Protein AF-A0A6L3XBD5-F1 (afdb_monomer)

Sequence (203 aa):
IESGQPTVCSETCVGRIRYLGVLLYDADRIEEAASTEHETDLYERQCDVFLNPNDPAVIEEALKQGIPQNVIDAAQRSPVYKMAMDWKLALPLHPEYRTLPMVWYVPPLSPIQSYADAGGLPQSDGVLPAVESLRIPVQYLANMLSAGDTGPVLRALKRMMAMRHYKRSQTVEGVTDTRAIEEVGLTEEQVEEMYRYLAVSDY

Radius of gyration: 18.59 Å; Cα contacts (8 Å, |Δi|>4): 271; chains: 1; bounding box: 38×36×50 Å

Foldseek 3Di:
DVVPDDDPCCVPVPVLQDFDADWDFAPVQLCVLLPDPDLLCNFVSLVVRTDDLPDPVSVVVCVVVPNDPVNSVRNNVGPLCLCVPVQLQWFDFPSSVSPSDPDTDGDDFADFQCVVPPVDQADDPAPFHDSCRTPPHLQVVCVTGRVRDSVSNSLNSLQVRLLVSQVCCCPPVVDRDCRSVVVSPHDPVSSVVCCCCPPVNDD

Secondary structure (DSSP, 8-state):
-TTSPPPHHHHT-TT--------EE-GGGHHHHHT-S-GGGHHHHHHHHEE-TT-HHHHHHHHHTT--HHHHHHHHT-HHHIIIIIS---EESSGGGSS--S-EEPPPP--BTTTTTS-S----SSSS--GGGBSS-HHHHHHHHSTT-HHHHHHHHHHHHHHHHHHHIIIIISS---HHHHHTT--HHHHHHHHIIIII---

Mean predicted aligned error: 4.64 Å

Nearest PDB structures (foldseek):
  1r27-assembly1_B  TM=9.660E-01  e=3.092E-26  Escherichia coli
  1y4z-assembly1_B  TM=9.651E-01  e=5.107E-26  Escherichia coli
  3egw-assembly1_B  TM=9.652E-01  e=6.037E-26  Escherichia coli K-12
  3ir5-assembly1_B  TM=9.655E-01  e=2.573E-25  Escherichia coli K-12

Organism: NCBI:txid158836

InterPro domains:
  IPR029263 Respiratory nitrate reductase beta, C-terminal [PF14711] (109-188)
  IPR038262 Nitrate reductase beta, C-terminal domain superfamily [G3DSA:1.10.3650.10] (113-186)

Structure (mmCIF, N/CA/C/O backbone):
data_AF-A0A6L3XBD5-F1
#
_entry.id   AF-A0A6L3XBD5-F1
#
loop_
_atom_site.group_PDB
_atom_site.id
_atom_site.type_symbol
_atom_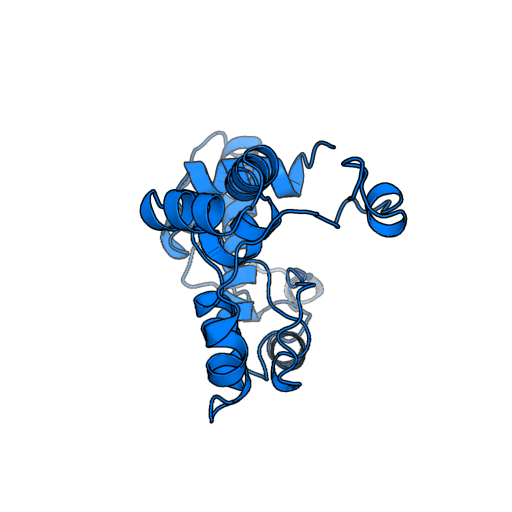site.label_atom_id
_atom_site.label_alt_id
_atom_site.label_comp_id
_atom_site.label_asym_id
_atom_site.label_entity_id
_atom_site.label_seq_id
_atom_site.pdbx_PDB_ins_code
_atom_site.Cartn_x
_atom_site.Cartn_y
_atom_site.Cartn_z
_atom_site.occupancy
_atom_site.B_iso_or_equiv
_atom_site.auth_seq_id
_atom_site.auth_comp_id
_atom_site.auth_asym_id
_atom_site.auth_atom_id
_atom_site.pdbx_PDB_model_num
ATOM 1 N N . ILE A 1 1 ? 7.633 3.226 18.583 1.00 61.44 1 ILE A N 1
ATOM 2 C CA . ILE A 1 1 ? 6.440 4.059 18.288 1.00 61.44 1 ILE A CA 1
ATOM 3 C C . ILE A 1 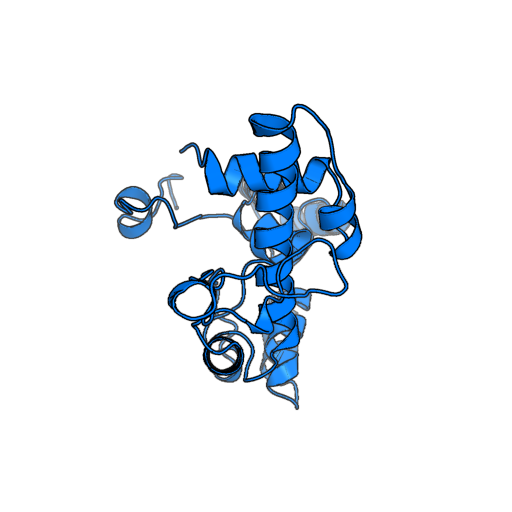1 ? 6.129 5.043 19.408 1.00 61.44 1 ILE A C 1
ATOM 5 O O . ILE A 1 1 ? 6.029 6.215 19.094 1.00 61.44 1 ILE A O 1
ATOM 9 N N . GLU A 1 2 ? 5.998 4.622 20.674 1.00 84.75 2 GLU A N 1
ATOM 10 C CA . GLU A 1 2 ? 5.581 5.504 21.793 1.00 84.75 2 GLU A CA 1
ATOM 11 C C . GLU A 1 2 ? 6.394 6.809 21.910 1.00 84.75 2 GLU A C 1
ATOM 13 O O . GLU A 1 2 ? 5.833 7.865 22.178 1.00 84.75 2 GLU A O 1
ATOM 18 N N . SER A 1 3 ? 7.704 6.756 21.638 1.00 91.38 3 SER A N 1
ATOM 19 C CA . SER A 1 3 ? 8.610 7.916 21.557 1.00 91.38 3 SER A CA 1
ATOM 20 C C . SER A 1 3 ? 8.974 8.330 20.119 1.00 91.38 3 SER A C 1
ATOM 22 O O . SER A 1 3 ? 9.965 9.020 19.888 1.00 91.38 3 SER A O 1
ATOM 24 N N . GLY A 1 4 ? 8.225 7.856 19.124 1.00 92.88 4 GLY A N 1
ATOM 25 C CA . GLY A 1 4 ? 8.448 8.115 17.698 1.00 92.88 4 GLY A CA 1
ATOM 26 C C . GLY A 1 4 ? 9.545 7.279 17.027 1.00 92.88 4 GLY A C 1
ATOM 27 O O . GLY A 1 4 ? 9.745 7.421 15.828 1.00 92.88 4 GLY A O 1
ATOM 28 N N . GLN A 1 5 ? 10.242 6.394 17.749 1.00 96.38 5 GLN A N 1
ATOM 29 C CA . GLN A 1 5 ? 11.309 5.566 17.164 1.00 96.38 5 GLN A CA 1
ATOM 30 C C . GLN A 1 5 ? 10.763 4.370 16.353 1.00 96.38 5 GLN A C 1
ATOM 32 O O . GLN A 1 5 ? 9.723 3.803 16.745 1.00 96.38 5 GLN A O 1
ATOM 37 N N . PRO A 1 6 ? 11.454 3.942 15.274 1.00 96.75 6 PRO A N 1
ATOM 38 C CA . PRO A 1 6 ? 11.126 2.721 14.547 1.00 96.75 6 PRO A CA 1
ATOM 39 C C . PRO A 1 6 ? 11.240 1.467 15.420 1.00 96.75 6 PRO A C 1
ATOM 41 O O . PRO A 1 6 ? 11.826 1.459 16.499 1.00 96.75 6 PRO A O 1
ATOM 44 N N . THR A 1 7 ? 10.679 0.360 14.943 1.00 97.50 7 THR A N 1
ATOM 45 C CA . THR A 1 7 ? 10.935 -0.957 15.542 1.00 97.50 7 THR A CA 1
ATOM 46 C C . THR A 1 7 ? 12.358 -1.415 15.223 1.00 97.50 7 THR A C 1
ATOM 48 O O . THR A 1 7 ? 12.806 -1.201 14.095 1.00 97.50 7 THR A O 1
ATOM 51 N N . VAL A 1 8 ? 12.994 -2.178 16.119 1.00 97.50 8 VAL A N 1
ATOM 52 C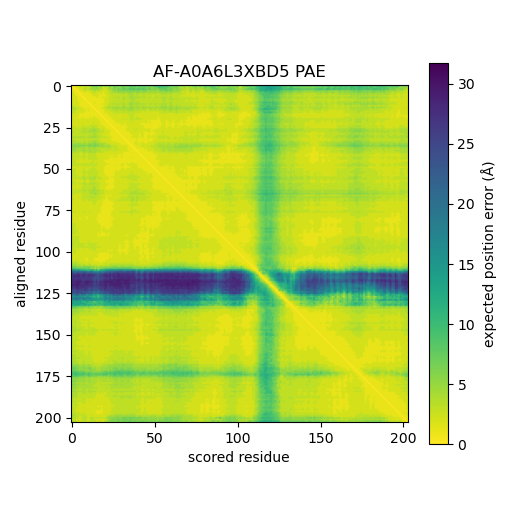 CA . VAL A 1 8 ? 14.359 -2.714 15.928 1.00 97.50 8 VAL A CA 1
ATOM 53 C C . VAL A 1 8 ? 14.534 -3.398 14.570 1.00 97.50 8 VAL A C 1
ATOM 55 O O . VAL A 1 8 ? 15.485 -3.119 13.849 1.00 97.50 8 VAL A O 1
ATOM 58 N N . CYS A 1 9 ? 13.597 -4.263 14.173 1.00 96.81 9 CYS A N 1
ATOM 59 C CA . CYS A 1 9 ? 13.683 -4.993 12.906 1.00 96.81 9 CYS A CA 1
ATOM 60 C C . CYS A 1 9 ? 13.499 -4.111 11.659 1.00 96.81 9 CYS A C 1
ATOM 62 O O . CYS A 1 9 ? 13.907 -4.525 10.578 1.00 96.81 9 CYS A O 1
ATOM 64 N N . SER A 1 10 ? 12.897 -2.926 11.799 1.00 96.75 10 SER A N 1
ATOM 65 C CA . SER A 1 10 ? 12.760 -1.939 10.719 1.00 96.75 10 SER A CA 1
ATOM 66 C C . SER A 1 10 ? 14.009 -1.074 10.613 1.00 96.75 10 SER A C 1
ATOM 68 O O . SER A 1 10 ? 14.564 -0.960 9.528 1.00 96.75 10 SER A O 1
ATOM 70 N N . GLU A 1 11 ? 14.508 -0.567 11.741 1.00 96.44 11 GLU A N 1
ATOM 71 C CA . GLU A 1 11 ? 15.738 0.233 11.798 1.00 96.44 11 GLU A CA 1
ATOM 72 C C . GLU A 1 11 ? 16.968 -0.556 11.323 1.00 96.44 11 GLU A C 1
ATOM 74 O O . GLU A 1 11 ? 17.793 -0.055 10.567 1.00 96.44 11 GLU A O 1
ATOM 79 N N . THR A 1 12 ? 17.060 -1.831 11.708 1.00 97.12 12 THR A N 1
ATOM 80 C CA . THR A 1 12 ? 18.181 -2.716 11.344 1.00 97.12 12 THR A CA 1
ATOM 81 C C . THR A 1 12 ? 17.980 -3.452 10.016 1.00 97.12 12 THR A C 1
ATOM 83 O O . THR A 1 12 ? 18.770 -4.330 9.656 1.00 97.12 12 THR A O 1
ATOM 86 N N . CYS A 1 13 ? 16.931 -3.125 9.257 1.00 97.38 13 CYS A N 1
ATOM 87 C CA . CYS A 1 13 ? 16.659 -3.765 7.977 1.00 97.38 13 CYS A CA 1
ATOM 88 C C . CYS A 1 13 ? 17.676 -3.322 6.915 1.00 97.38 13 CYS A C 1
ATOM 90 O O . CYS A 1 13 ? 17.460 -2.341 6.208 1.00 97.38 13 CYS A O 1
ATOM 92 N N . VAL A 1 14 ? 18.747 -4.102 6.736 1.00 97.19 14 VAL A N 1
ATOM 93 C CA . VAL A 1 14 ? 19.834 -3.824 5.773 1.00 97.19 14 VAL A CA 1
ATOM 94 C C . VAL A 1 14 ? 19.319 -3.572 4.351 1.00 97.19 14 VAL A C 1
ATOM 96 O O . VAL A 1 14 ? 19.836 -2.712 3.648 1.00 97.19 14 VAL A O 1
ATOM 99 N N . GLY A 1 15 ? 18.271 -4.287 3.933 1.00 96.38 15 GLY A N 1
ATOM 100 C CA . GLY A 1 15 ? 17.671 -4.119 2.607 1.00 96.38 15 GLY A CA 1
ATOM 101 C C . GLY A 1 15 ? 16.829 -2.852 2.434 1.00 96.38 15 GLY A C 1
ATOM 102 O O . GLY A 1 15 ? 16.382 -2.602 1.324 1.00 96.38 15 GLY A O 1
ATOM 103 N N . ARG A 1 16 ? 16.581 -2.081 3.506 1.00 96.94 16 ARG A N 1
ATOM 104 C CA . ARG A 1 16 ? 15.728 -0.874 3.512 1.00 96.94 16 ARG A CA 1
ATOM 105 C C . ARG A 1 16 ? 14.336 -1.101 2.899 1.00 96.94 16 ARG A C 1
ATOM 107 O O . ARG A 1 16 ? 13.787 -0.234 2.242 1.00 96.94 16 ARG A O 1
ATOM 114 N N . ILE A 1 17 ? 13.759 -2.283 3.127 1.00 97.44 17 ILE A N 1
ATOM 115 C CA . ILE A 1 17 ? 12.463 -2.697 2.554 1.00 97.44 17 ILE A CA 1
ATOM 116 C C . ILE A 1 17 ? 11.284 -2.562 3.527 1.00 97.44 17 ILE A C 1
ATOM 118 O O . ILE A 1 17 ? 10.178 -3.001 3.220 1.00 97.44 17 ILE A O 1
ATOM 122 N N . ARG A 1 18 ? 11.514 -2.043 4.738 1.00 98.12 18 ARG A N 1
ATOM 123 C CA . ARG A 1 18 ? 10.489 -1.944 5.784 1.00 98.12 18 ARG A CA 1
ATOM 124 C C . ARG A 1 18 ? 10.087 -0.493 5.972 1.00 98.12 18 ARG A C 1
ATOM 126 O O . ARG A 1 18 ? 10.916 0.326 6.351 1.00 98.12 18 ARG A O 1
ATOM 133 N N . TYR A 1 19 ? 8.807 -0.221 5.762 1.00 98.31 19 TYR A N 1
ATOM 134 C CA . TYR A 1 19 ? 8.205 1.092 5.948 1.00 98.31 19 TYR A CA 1
ATOM 135 C C . TYR A 1 19 ? 7.246 1.036 7.132 1.00 98.31 19 TYR A C 1
ATOM 137 O O . TYR A 1 19 ? 6.470 0.089 7.267 1.00 98.31 19 TYR A O 1
ATOM 145 N N . LEU A 1 20 ? 7.306 2.049 7.993 1.00 98.19 20 LEU A N 1
ATOM 146 C CA . LEU A 1 20 ? 6.378 2.233 9.104 1.00 98.19 20 LEU A CA 1
ATOM 147 C C . LEU A 1 20 ? 5.569 3.501 8.852 1.00 98.19 20 LEU A C 1
ATOM 149 O O . LEU A 1 20 ? 6.109 4.521 8.432 1.00 98.19 20 LEU A O 1
ATOM 153 N N . GLY A 1 21 ? 4.271 3.435 9.107 1.00 97.81 21 GLY A N 1
ATOM 154 C CA . GLY A 1 21 ? 3.359 4.539 8.866 1.00 97.81 21 GLY A CA 1
ATOM 155 C C . GLY A 1 21 ? 2.047 4.312 9.595 1.00 97.81 21 GLY A C 1
ATOM 156 O O . GLY A 1 21 ? 1.667 3.174 9.867 1.00 97.81 21 GLY A O 1
ATOM 157 N N . VAL A 1 22 ? 1.378 5.406 9.943 1.00 98.25 22 VAL A N 1
ATOM 158 C CA . VAL A 1 22 ? 0.074 5.356 10.605 1.00 98.25 22 VAL A CA 1
ATOM 159 C C . VAL A 1 22 ? -0.999 5.017 9.570 1.00 98.25 22 VAL A C 1
ATOM 161 O O . VAL A 1 22 ? -0.953 5.501 8.439 1.00 98.25 22 VAL A O 1
ATOM 164 N N . LEU A 1 23 ? -1.963 4.193 9.969 1.00 98.31 23 LEU A N 1
ATOM 165 C CA . LEU A 1 23 ? -3.221 3.980 9.263 1.00 98.31 23 LEU A CA 1
ATOM 166 C C . LEU A 1 23 ? -4.353 4.306 10.233 1.00 98.31 23 LEU A C 1
ATOM 168 O O . LEU A 1 23 ? -4.361 3.805 11.357 1.00 98.31 23 LEU A O 1
ATOM 172 N N . LEU A 1 24 ? -5.280 5.154 9.798 1.00 98.56 24 LEU A N 1
ATOM 173 C CA . LEU A 1 24 ? -6.549 5.355 10.488 1.00 98.56 24 LEU A CA 1
ATOM 174 C C . LEU A 1 24 ? -7.523 4.292 9.983 1.00 98.56 24 LEU A C 1
ATOM 176 O O . LEU A 1 24 ? -7.525 3.987 8.790 1.00 98.56 24 LEU A O 1
ATOM 180 N N . TYR A 1 25 ? -8.314 3.711 10.877 1.00 98.44 25 TYR A N 1
ATOM 181 C CA . TYR A 1 25 ? -9.238 2.642 10.527 1.00 98.44 25 TYR A CA 1
ATOM 182 C C . TYR A 1 25 ? -10.518 2.726 11.358 1.00 98.44 25 TYR A C 1
ATOM 184 O O . TYR A 1 25 ? -10.488 3.195 12.494 1.00 98.44 25 TYR A O 1
ATOM 192 N N . ASP A 1 26 ? -11.626 2.272 10.781 1.00 98.12 26 ASP A N 1
ATOM 193 C CA . ASP A 1 26 ? -12.929 2.216 11.439 1.00 98.12 26 ASP A CA 1
ATOM 194 C C . ASP A 1 26 ? -13.085 0.899 12.214 1.00 98.12 26 ASP A C 1
ATOM 196 O O . ASP A 1 26 ? -13.252 -0.175 11.631 1.00 98.12 26 ASP A O 1
ATOM 200 N N . ALA A 1 27 ? -13.000 0.971 13.542 1.00 97.56 27 ALA A N 1
ATOM 201 C CA . ALA A 1 27 ? -13.074 -0.209 14.397 1.00 97.56 27 ALA A CA 1
ATOM 202 C C . ALA A 1 27 ? -14.448 -0.901 14.352 1.00 97.56 27 ALA A C 1
ATOM 204 O O . ALA A 1 27 ? -14.505 -2.126 14.483 1.00 97.56 27 ALA A O 1
ATOM 205 N N . ASP A 1 28 ? -15.530 -0.155 14.108 1.00 97.62 28 ASP A N 1
ATOM 206 C CA . ASP A 1 28 ? -16.892 -0.700 14.086 1.00 97.62 28 ASP A CA 1
ATOM 207 C C . ASP A 1 28 ? -17.140 -1.564 12.839 1.00 97.62 28 ASP A C 1
ATOM 209 O O . ASP A 1 28 ? -18.024 -2.420 12.826 1.00 97.62 28 ASP A O 1
ATOM 213 N N . ARG A 1 29 ? -16.313 -1.403 11.798 1.00 97.69 29 ARG A N 1
ATOM 214 C CA . ARG A 1 29 ? -16.415 -2.142 10.530 1.00 97.69 29 ARG A CA 1
ATOM 215 C C . ARG A 1 29 ? -15.521 -3.383 10.459 1.00 97.69 29 ARG A C 1
ATOM 217 O O . ARG A 1 29 ? -15.520 -4.080 9.444 1.00 97.6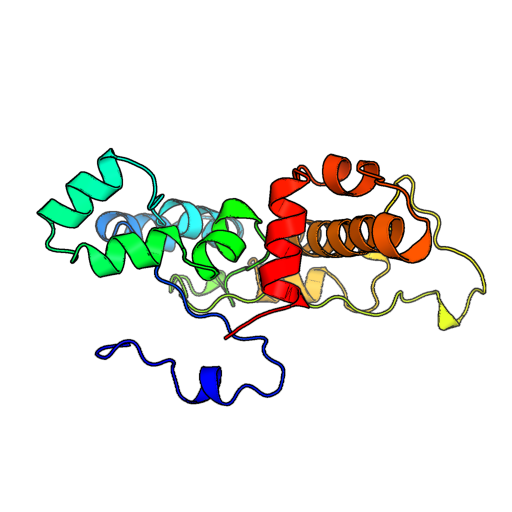9 29 ARG A O 1
ATOM 224 N N . ILE A 1 30 ? -14.773 -3.696 11.523 1.00 98.00 30 ILE A N 1
ATOM 225 C CA . ILE A 1 30 ? -13.854 -4.848 11.563 1.00 98.00 30 ILE A CA 1
ATOM 226 C C . ILE A 1 30 ? -14.601 -6.174 11.402 1.00 98.00 30 ILE A C 1
ATOM 228 O O . ILE A 1 30 ? -14.198 -7.005 10.588 1.00 98.00 30 ILE A O 1
ATOM 232 N N . GLU A 1 31 ? -15.675 -6.383 12.170 1.00 97.88 31 GLU A N 1
ATOM 233 C CA . GLU A 1 31 ? -16.436 -7.639 12.130 1.00 97.88 31 GLU A CA 1
ATOM 234 C C . GLU A 1 31 ? -17.071 -7.842 10.752 1.00 97.88 31 GLU A C 1
ATOM 236 O O . GLU A 1 31 ? -16.934 -8.914 10.163 1.00 97.88 31 GLU A O 1
ATOM 241 N N . GLU A 1 32 ? -17.696 -6.798 10.205 1.00 97.38 32 GLU A N 1
ATOM 242 C CA . GLU A 1 32 ? -18.291 -6.809 8.866 1.00 97.38 32 GLU A CA 1
ATOM 243 C C . GLU A 1 32 ? -17.249 -7.174 7.796 1.00 97.38 32 GLU A C 1
ATOM 245 O O . GLU A 1 32 ? -17.473 -8.073 6.985 1.00 97.38 32 GLU A O 1
ATOM 250 N N . ALA A 1 33 ? -16.076 -6.534 7.821 1.00 97.56 33 ALA A N 1
ATOM 251 C CA . ALA A 1 33 ? -15.020 -6.799 6.851 1.00 97.56 33 ALA A CA 1
ATOM 252 C C . ALA A 1 33 ? -14.460 -8.225 6.967 1.00 97.56 33 ALA A C 1
ATOM 254 O O . ALA A 1 33 ? -14.319 -8.915 5.956 1.00 97.56 33 ALA A O 1
ATOM 255 N N . ALA A 1 34 ? -14.167 -8.692 8.185 1.00 97.62 34 ALA A N 1
ATOM 256 C CA . ALA A 1 34 ? -13.596 -10.019 8.425 1.00 97.62 34 ALA A CA 1
ATOM 257 C C . ALA A 1 34 ? -14.588 -11.168 8.151 1.00 97.62 34 ALA A C 1
ATOM 259 O O . ALA A 1 34 ? -14.171 -12.294 7.854 1.00 97.62 34 ALA A O 1
ATOM 260 N N . SER A 1 35 ? -15.893 -10.894 8.234 1.00 97.56 35 SER A N 1
ATOM 261 C CA . SER A 1 35 ? -16.971 -11.871 8.033 1.00 97.56 35 SER A CA 1
ATOM 262 C C . SER A 1 35 ? -17.522 -11.932 6.603 1.00 97.56 35 SER A C 1
ATOM 264 O O . SER A 1 35 ? -18.432 -12.721 6.354 1.00 97.56 35 SER A O 1
ATOM 266 N N . THR A 1 36 ? -16.954 -11.180 5.648 1.00 97.25 36 THR A N 1
ATOM 267 C CA . THR A 1 36 ? -17.376 -11.227 4.233 1.00 97.25 36 THR A CA 1
ATOM 268 C C . THR A 1 36 ? -17.408 -12.660 3.683 1.00 97.25 36 THR A C 1
ATOM 270 O O . THR A 1 36 ? -16.552 -13.485 4.016 1.00 97.25 36 THR A O 1
ATOM 273 N N . GLU A 1 37 ? -18.390 -12.983 2.842 1.00 96.94 37 GLU A N 1
ATOM 274 C CA . GLU A 1 37 ? -18.629 -14.361 2.392 1.00 96.94 37 GLU A CA 1
ATOM 275 C C . GLU A 1 37 ? -17.439 -14.920 1.596 1.00 96.94 37 GLU A C 1
ATOM 277 O O . GLU A 1 37 ? -16.908 -15.983 1.930 1.00 96.94 37 GLU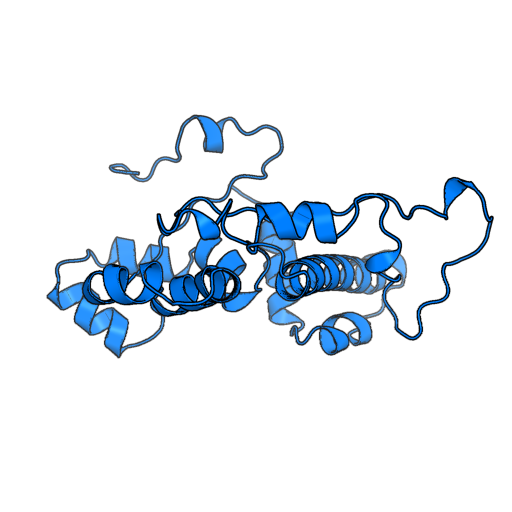 A O 1
ATOM 282 N N . HIS A 1 38 ? -16.967 -14.177 0.592 1.00 97.06 38 HIS A N 1
ATOM 283 C CA . HIS A 1 38 ? -15.880 -14.606 -0.284 1.00 97.06 38 HIS A CA 1
ATOM 284 C C . HIS A 1 38 ? -14.511 -14.163 0.235 1.00 97.06 38 HIS A C 1
ATOM 286 O O . HIS A 1 38 ? -14.259 -12.982 0.462 1.00 97.06 38 HIS A O 1
ATOM 292 N N . GLU A 1 39 ? -13.583 -15.112 0.364 1.00 96.88 39 GLU A N 1
ATOM 293 C CA . GLU A 1 39 ? -12.228 -14.839 0.862 1.00 96.88 39 GLU A CA 1
ATOM 294 C C . GLU A 1 39 ? -11.430 -13.898 -0.051 1.00 96.88 39 GLU A C 1
ATOM 296 O O . GLU A 1 39 ? -10.629 -13.102 0.434 1.00 96.88 39 GLU A O 1
ATOM 301 N N . THR A 1 40 ? -11.693 -13.923 -1.360 1.00 96.62 40 THR A N 1
ATOM 302 C CA . THR A 1 40 ? -11.078 -13.013 -2.341 1.00 96.62 40 THR A CA 1
ATOM 303 C C . THR A 1 40 ? -11.446 -11.549 -2.110 1.00 96.62 40 THR A C 1
ATOM 305 O O . THR A 1 40 ? -10.684 -10.662 -2.489 1.00 96.62 40 THR A O 1
ATOM 308 N N . ASP A 1 41 ? -12.564 -11.281 -1.433 1.00 97.56 41 ASP A N 1
ATOM 309 C CA . ASP A 1 41 ? -13.025 -9.919 -1.167 1.00 97.56 41 ASP A CA 1
ATOM 310 C C . ASP A 1 41 ? -12.356 -9.323 0.082 1.00 97.56 41 ASP A C 1
ATOM 312 O O . ASP A 1 41 ? -12.345 -8.104 0.247 1.00 97.56 41 ASP A O 1
ATOM 316 N N . LEU A 1 42 ? -11.756 -10.151 0.954 1.00 98.25 42 LEU A N 1
ATOM 317 C CA . LEU A 1 42 ? -11.192 -9.728 2.246 1.00 98.25 42 LEU A CA 1
ATOM 318 C C . LEU A 1 42 ? -10.138 -8.627 2.111 1.00 98.25 42 LEU A C 1
ATOM 320 O O . LEU A 1 42 ? -10.073 -7.739 2.957 1.00 98.25 42 LEU A O 1
ATOM 324 N N . TYR A 1 43 ? -9.335 -8.656 1.045 1.00 98.19 43 TYR A N 1
ATOM 325 C CA . TYR A 1 43 ? -8.350 -7.609 0.773 1.00 98.19 43 TYR A CA 1
ATOM 326 C C . TYR A 1 43 ? -9.014 -6.238 0.571 1.00 98.19 43 TYR A C 1
ATOM 328 O O . TYR A 1 43 ? -8.656 -5.276 1.252 1.00 98.19 43 TYR A O 1
ATOM 336 N N . GLU A 1 44 ? -9.994 -6.141 -0.331 1.00 98.00 44 GLU A N 1
ATOM 337 C CA . GLU A 1 44 ? -10.659 -4.863 -0.604 1.00 98.00 44 GLU A CA 1
ATOM 338 C C . GLU A 1 44 ? -11.574 -4.468 0.570 1.00 98.00 44 GLU A C 1
ATOM 340 O O . GLU A 1 44 ? -11.616 -3.298 0.937 1.00 98.00 44 GLU A O 1
ATOM 345 N N . ARG A 1 45 ? -12.207 -5.429 1.263 1.00 98.25 45 ARG A N 1
ATOM 346 C CA . ARG A 1 45 ? -12.938 -5.161 2.516 1.00 98.25 45 ARG A CA 1
ATOM 347 C C . ARG A 1 45 ? -12.038 -4.583 3.602 1.00 98.25 45 ARG A C 1
ATOM 349 O O . ARG A 1 45 ? -12.449 -3.652 4.283 1.00 98.25 45 ARG A O 1
ATOM 356 N N . GLN A 1 46 ? -10.811 -5.078 3.753 1.00 98.50 46 GLN A N 1
ATOM 357 C CA . GLN A 1 46 ? -9.857 -4.483 4.684 1.00 98.50 46 GLN A CA 1
ATOM 358 C C . GLN A 1 46 ? -9.447 -3.069 4.245 1.00 98.50 46 GLN A C 1
ATOM 360 O O . GLN A 1 46 ? -9.362 -2.178 5.087 1.00 98.50 46 GLN A O 1
ATOM 365 N N . CYS A 1 47 ? -9.236 -2.835 2.943 1.00 98.25 47 CYS A N 1
ATOM 366 C CA . CYS A 1 47 ? -9.017 -1.482 2.424 1.00 98.25 47 CYS A CA 1
ATOM 367 C C . CYS A 1 47 ? -10.179 -0.539 2.766 1.00 98.25 47 CYS A C 1
ATOM 369 O O . CYS A 1 47 ? -9.924 0.603 3.132 1.00 98.25 47 CYS A O 1
ATOM 371 N N . ASP A 1 48 ? -11.427 -1.008 2.691 1.00 97.94 48 ASP A N 1
ATOM 372 C CA . ASP A 1 48 ? -12.611 -0.199 2.999 1.00 97.94 48 ASP A CA 1
ATOM 373 C C . ASP A 1 48 ? -12.705 0.196 4.480 1.00 97.94 48 ASP A C 1
ATOM 375 O O . ASP A 1 48 ? -13.396 1.162 4.810 1.00 97.94 48 ASP A O 1
ATOM 379 N N . VAL A 1 49 ? -12.034 -0.540 5.370 1.00 98.19 49 VAL A N 1
ATOM 380 C CA . VAL A 1 49 ? -11.923 -0.213 6.798 1.00 98.19 49 VAL A CA 1
ATOM 381 C C . VAL A 1 49 ? -10.898 0.904 7.033 1.00 98.19 49 VAL A C 1
ATOM 383 O O . VAL A 1 49 ? -11.002 1.626 8.024 1.00 98.19 49 VAL A O 1
ATOM 386 N N . PHE A 1 50 ? -9.924 1.090 6.136 1.00 98.62 50 PHE A N 1
ATOM 387 C CA . PHE A 1 50 ? -8.951 2.178 6.236 1.00 98.62 50 PHE A CA 1
ATOM 388 C C . PHE A 1 50 ? -9.555 3.522 5.817 1.00 98.62 50 PHE A C 1
ATOM 390 O O . PHE A 1 50 ? -10.240 3.646 4.805 1.00 98.62 50 PHE A O 1
ATOM 397 N N . LEU A 1 51 ? -9.258 4.554 6.603 1.00 98.50 51 LEU A N 1
ATOM 398 C CA . LEU A 1 51 ? -9.813 5.895 6.455 1.00 98.50 51 LEU A CA 1
ATOM 399 C C . LEU A 1 51 ? -8.810 6.831 5.785 1.00 98.50 51 LEU A C 1
ATOM 401 O O . LEU A 1 51 ? -7.611 6.775 6.067 1.00 98.50 51 LEU A O 1
ATOM 405 N N . ASN A 1 52 ? -9.307 7.736 4.939 1.00 98.50 52 ASN A N 1
ATOM 406 C CA . ASN A 1 52 ? -8.479 8.744 4.286 1.00 98.50 52 ASN A CA 1
ATOM 407 C C . ASN A 1 52 ? -8.023 9.814 5.298 1.00 98.50 52 ASN A C 1
ATOM 409 O O . ASN A 1 52 ? -8.849 10.609 5.746 1.00 98.50 52 ASN A O 1
ATOM 413 N N . PRO A 1 53 ? -6.720 9.912 5.622 1.00 98.19 53 PRO A N 1
ATOM 414 C CA . PRO A 1 53 ? -6.229 10.848 6.633 1.00 98.19 53 PRO A CA 1
ATOM 415 C C . PRO A 1 53 ? -6.257 12.319 6.184 1.00 98.19 53 PRO A C 1
ATOM 417 O O . PRO A 1 53 ? -6.007 13.210 6.997 1.00 98.19 53 PRO A O 1
ATOM 420 N N . ASN A 1 54 ? -6.533 12.585 4.903 1.00 98.12 54 ASN A N 1
ATOM 421 C CA . ASN A 1 54 ? -6.679 13.934 4.351 1.00 98.12 54 ASN A CA 1
ATOM 422 C C . ASN A 1 54 ? -8.146 14.380 4.235 1.00 98.12 54 ASN A C 1
ATOM 424 O O . ASN A 1 54 ? -8.399 15.519 3.848 1.00 98.12 54 ASN A O 1
ATOM 428 N N . ASP A 1 55 ? -9.111 13.506 4.538 1.00 98.50 55 ASP A N 1
ATOM 429 C CA . ASP A 1 55 ? -10.529 13.863 4.526 1.00 98.50 55 ASP A CA 1
ATOM 430 C C . ASP A 1 55 ? -10.869 14.713 5.769 1.00 98.50 55 ASP A C 1
ATOM 432 O O . ASP A 1 55 ? -10.673 14.240 6.895 1.00 98.50 55 ASP A O 1
ATOM 436 N N . PRO A 1 56 ? -11.394 15.946 5.608 1.00 98.38 56 PRO A N 1
ATOM 437 C CA . PRO A 1 56 ? -11.780 16.797 6.731 1.00 98.38 56 PRO A CA 1
ATOM 438 C C . PRO A 1 56 ? -12.728 16.125 7.733 1.00 98.38 56 PRO A C 1
ATOM 440 O O . PRO A 1 56 ? -12.594 16.365 8.931 1.00 98.38 56 PRO A O 1
ATOM 443 N N . ALA A 1 57 ? -13.647 15.269 7.272 1.00 98.44 57 ALA A N 1
ATOM 444 C CA . ALA A 1 57 ? -14.587 14.570 8.147 1.00 98.44 57 ALA A CA 1
ATOM 445 C C . ALA A 1 57 ? -13.883 13.512 9.011 1.00 98.44 57 ALA A C 1
ATOM 447 O O . ALA A 1 57 ? -14.156 13.406 10.206 1.00 98.44 57 ALA A O 1
ATOM 448 N N . VAL A 1 58 ? -12.928 12.776 8.429 1.00 98.38 58 VAL A N 1
ATOM 449 C CA . VAL A 1 58 ? -12.098 11.801 9.156 1.00 98.38 58 VAL A CA 1
ATOM 450 C C . VAL A 1 58 ? -11.209 12.508 10.176 1.00 98.38 58 VAL A C 1
ATOM 452 O O . VAL A 1 58 ? -11.069 12.030 11.298 1.00 98.38 58 VAL A O 1
ATOM 455 N N . ILE A 1 59 ? -10.627 13.657 9.816 1.00 98.56 59 ILE A N 1
ATOM 456 C CA . ILE A 1 59 ? -9.784 14.453 10.719 1.00 98.56 59 ILE A CA 1
ATOM 457 C C . ILE A 1 59 ? -10.600 14.951 11.918 1.00 98.56 59 ILE A C 1
ATOM 459 O O . ILE A 1 59 ? -10.163 14.813 13.061 1.00 98.56 59 ILE A O 1
ATOM 463 N N . GLU A 1 60 ? -11.785 15.514 11.670 1.00 98.38 60 GLU A N 1
ATOM 464 C CA . GLU A 1 60 ? -12.673 15.997 12.729 1.00 98.38 60 GLU A CA 1
ATOM 465 C C . GLU A 1 60 ? -13.085 14.861 13.676 1.00 98.38 60 GLU A C 1
ATOM 467 O O . GLU A 1 60 ? -13.028 15.020 14.897 1.00 98.38 60 GLU A O 1
ATOM 472 N N . GLU A 1 61 ? -13.462 13.707 13.125 1.00 98.31 61 GLU A N 1
ATOM 473 C CA . GLU A 1 61 ? -13.867 12.548 13.917 1.00 98.31 61 GLU A CA 1
ATOM 474 C C . GLU A 1 61 ? -12.699 11.950 14.712 1.00 98.31 61 GLU A C 1
ATOM 476 O O . GLU A 1 61 ? -12.832 11.695 15.908 1.00 98.31 61 GLU A O 1
ATOM 481 N N . ALA A 1 62 ? -11.514 11.827 14.109 1.00 98.31 62 ALA A N 1
ATOM 482 C CA . ALA A 1 62 ? -10.315 11.358 14.802 1.00 98.31 62 ALA A CA 1
ATOM 483 C C . ALA A 1 62 ? -9.973 12.247 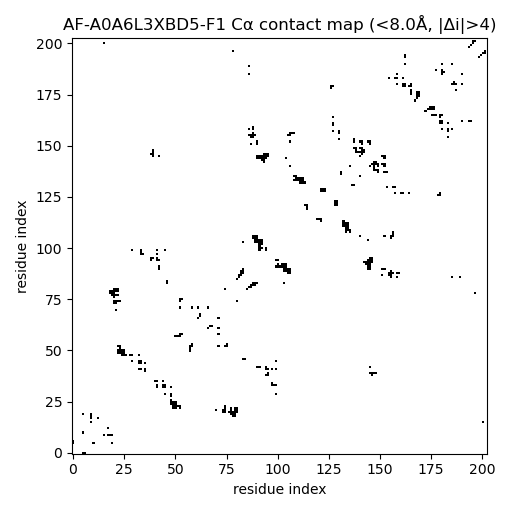16.012 1.00 98.31 62 ALA A C 1
ATOM 485 O O . ALA A 1 62 ? -9.658 11.737 17.091 1.00 98.31 62 ALA A O 1
ATOM 486 N N . LEU A 1 63 ? -10.092 13.572 15.870 1.00 98.25 63 LEU A N 1
ATOM 487 C CA . LEU A 1 63 ? -9.892 14.514 16.975 1.00 98.25 63 LEU A CA 1
ATOM 488 C C . LEU A 1 63 ? -10.952 14.351 18.076 1.00 98.25 63 LEU A C 1
ATOM 490 O O . LEU A 1 63 ? -10.602 14.376 19.257 1.00 98.25 63 LEU A O 1
ATOM 494 N N . LYS A 1 64 ? -12.229 14.143 17.719 1.00 98.12 64 LYS A N 1
ATOM 495 C CA . LYS A 1 64 ? -13.311 13.870 18.690 1.00 98.12 64 LYS A CA 1
ATOM 496 C C . LYS A 1 64 ? -13.065 12.590 19.484 1.00 98.12 64 LYS A C 1
ATOM 498 O O . LYS A 1 64 ? -13.336 12.561 20.682 1.00 98.12 64 LYS A O 1
ATOM 503 N N . GLN A 1 65 ? -12.511 11.567 18.839 1.00 97.88 65 GLN A N 1
ATOM 504 C CA . GLN A 1 65 ? -12.148 10.295 19.469 1.00 97.88 65 GLN A CA 1
ATOM 505 C C . GLN A 1 65 ? -10.825 10.353 20.254 1.00 97.88 65 GLN A C 1
ATOM 507 O O . GLN A 1 65 ? -10.405 9.360 20.846 1.00 97.88 65 GLN A O 1
ATOM 512 N N . GLY A 1 66 ? -10.172 11.518 20.308 1.00 98.00 66 GLY A N 1
ATOM 513 C CA . GLY A 1 66 ? -8.971 11.739 21.110 1.00 98.00 66 GLY A CA 1
ATOM 514 C C . GLY A 1 66 ? -7.667 11.309 20.439 1.00 98.00 66 GLY A C 1
ATOM 515 O O . GLY A 1 66 ? -6.648 11.211 21.125 1.00 98.00 66 GLY A O 1
ATOM 516 N N . ILE A 1 67 ? -7.661 11.075 19.121 1.00 98.12 67 ILE A N 1
ATOM 517 C CA . ILE A 1 67 ? -6.425 10.836 18.370 1.00 98.12 67 ILE A CA 1
ATOM 518 C C . ILE A 1 67 ? -5.609 12.139 18.336 1.00 98.12 67 ILE A C 1
ATOM 520 O O . ILE A 1 67 ? -6.097 13.159 17.843 1.00 98.12 67 ILE A O 1
ATOM 524 N N . PRO A 1 68 ? -4.364 12.146 18.846 1.00 97.50 68 PRO A N 1
ATOM 525 C CA . PRO A 1 68 ? -3.545 13.353 18.872 1.00 97.50 68 PRO A CA 1
ATOM 526 C C . PRO A 1 68 ? -3.248 13.904 17.470 1.00 97.50 68 PRO A C 1
ATOM 528 O O . PRO A 1 68 ? -2.973 13.140 16.544 1.00 97.50 68 PRO A O 1
ATOM 531 N N . GLN A 1 69 ? -3.198 15.234 17.326 1.00 97.56 69 GLN A N 1
ATOM 532 C CA . GLN A 1 69 ? -2.936 15.894 16.036 1.00 97.56 69 GLN A CA 1
ATOM 533 C C . GLN A 1 69 ? -1.655 15.387 15.356 1.00 97.56 69 GLN A C 1
ATOM 535 O O . GLN A 1 69 ? -1.650 15.130 14.159 1.00 97.56 69 GLN A O 1
ATOM 540 N N . ASN A 1 70 ? -0.581 15.154 16.115 1.00 97.06 70 ASN A N 1
ATOM 541 C CA . ASN A 1 70 ? 0.677 14.652 15.558 1.00 97.06 70 ASN A CA 1
ATOM 542 C C . ASN A 1 70 ? 0.559 13.237 14.955 1.00 97.06 70 ASN A C 1
ATOM 544 O O . ASN A 1 70 ? 1.341 12.891 14.071 1.00 97.06 70 ASN A O 1
ATOM 548 N N . VAL A 1 71 ? -0.395 12.418 15.416 1.00 98.06 71 VAL A N 1
ATOM 549 C CA . VAL A 1 71 ? -0.691 11.097 14.835 1.00 98.06 71 VAL A CA 1
ATOM 550 C C . VAL A 1 71 ? -1.449 11.256 13.516 1.00 98.06 71 VAL A C 1
ATOM 552 O O . VAL A 1 71 ? -1.129 10.564 12.551 1.00 98.06 71 VAL A O 1
ATOM 555 N N . ILE A 1 72 ? -2.386 12.207 13.441 1.00 98.31 72 ILE A N 1
ATOM 556 C CA . ILE A 1 72 ? -3.104 12.552 12.204 1.00 98.31 72 ILE A CA 1
ATOM 557 C C . ILE A 1 72 ? -2.118 13.091 11.156 1.00 98.31 72 ILE A C 1
ATOM 559 O O . ILE A 1 72 ? -2.070 12.586 10.035 1.00 98.31 72 ILE A O 1
ATOM 563 N N . ASP A 1 73 ? -1.241 14.020 11.542 1.00 98.19 73 ASP A N 1
ATOM 564 C CA . ASP A 1 73 ? -0.195 14.566 10.667 1.00 98.19 73 ASP A CA 1
ATOM 565 C C . ASP A 1 73 ? 0.781 13.480 10.176 1.00 98.19 73 ASP A C 1
ATOM 567 O O . ASP A 1 73 ? 1.380 13.591 9.101 1.00 98.19 73 ASP A O 1
ATOM 571 N N . ALA A 1 74 ? 1.013 12.439 10.984 1.00 98.25 74 ALA A N 1
ATOM 572 C CA . ALA A 1 74 ? 1.814 11.281 10.593 1.00 98.25 74 ALA A CA 1
ATOM 573 C C . ALA A 1 74 ? 1.050 10.357 9.630 1.00 98.25 74 ALA A C 1
ATOM 575 O O . ALA A 1 74 ? 1.653 9.832 8.694 1.00 98.25 74 ALA A O 1
ATOM 576 N N . ALA A 1 75 ? -0.266 10.195 9.805 1.00 98.44 75 ALA A N 1
ATOM 577 C CA . ALA A 1 75 ? -1.122 9.437 8.892 1.00 98.44 75 ALA A CA 1
ATOM 578 C C . ALA A 1 75 ? -1.172 10.077 7.496 1.00 98.44 75 ALA A C 1
ATOM 580 O O . ALA A 1 75 ? -1.026 9.377 6.498 1.00 98.44 75 ALA A O 1
ATOM 581 N N . GLN A 1 76 ? -1.254 11.407 7.417 1.00 98.19 76 GLN A N 1
ATOM 582 C CA . GLN A 1 76 ? -1.241 12.159 6.151 1.00 98.19 76 GLN A CA 1
ATOM 583 C C . GLN A 1 76 ? 0.055 11.984 5.345 1.00 98.19 76 GLN A C 1
ATOM 585 O O . GLN A 1 76 ? 0.060 12.111 4.122 1.00 98.19 76 GLN A O 1
ATOM 590 N N . ARG A 1 77 ? 1.164 11.665 6.022 1.00 97.50 77 ARG A N 1
ATOM 591 C CA . ARG A 1 77 ? 2.491 11.441 5.421 1.00 97.50 77 ARG A CA 1
ATOM 592 C C . ARG A 1 77 ? 2.901 9.966 5.423 1.00 97.50 77 ARG A C 1
ATOM 594 O O . ARG A 1 77 ? 4.073 9.653 5.216 1.00 97.50 77 ARG A O 1
ATOM 601 N N . SER A 1 78 ? 1.956 9.063 5.681 1.00 98.38 78 SER A N 1
ATOM 602 C CA . SER A 1 78 ? 2.223 7.644 5.897 1.00 98.38 78 SER A CA 1
ATOM 603 C C . SER A 1 78 ? 2.687 6.953 4.608 1.00 98.38 78 SER A C 1
ATOM 605 O O . SER A 1 78 ? 1.900 6.847 3.662 1.00 98.38 78 SER A O 1
ATOM 607 N N . PRO A 1 79 ? 3.923 6.409 4.552 1.00 98.12 79 PRO A N 1
ATOM 608 C CA . PRO A 1 79 ? 4.351 5.601 3.408 1.00 98.12 79 PRO A CA 1
ATOM 609 C C . PRO A 1 79 ? 3.506 4.330 3.268 1.00 98.12 79 PRO A C 1
ATOM 611 O O . PRO A 1 79 ? 3.290 3.849 2.160 1.00 98.12 79 PRO A O 1
ATOM 614 N N . VAL A 1 80 ? 2.993 3.804 4.384 1.00 98.44 80 VAL A N 1
ATOM 615 C CA . VAL A 1 80 ? 2.143 2.609 4.400 1.00 98.44 80 VAL A CA 1
ATOM 616 C C . VAL A 1 80 ? 0.795 2.900 3.740 1.00 98.44 80 VAL A C 1
ATOM 618 O O . VAL A 1 80 ? 0.371 2.121 2.890 1.00 98.44 80 VAL A O 1
ATOM 621 N N . TYR A 1 81 ? 0.161 4.039 4.055 1.00 98.69 81 TYR A N 1
ATOM 622 C CA . TYR A 1 81 ? -1.083 4.456 3.394 1.00 98.69 81 TYR A CA 1
ATOM 623 C C . TYR A 1 81 ? -0.875 4.628 1.887 1.00 98.69 81 TYR A C 1
ATOM 625 O O . TYR A 1 81 ? -1.632 4.072 1.097 1.00 98.69 81 TYR A O 1
ATOM 633 N N . LYS A 1 82 ? 0.209 5.299 1.477 1.00 98.50 82 LYS A N 1
ATOM 634 C CA . LYS A 1 82 ? 0.550 5.476 0.057 1.00 98.50 82 LYS A CA 1
ATOM 635 C C . LYS A 1 82 ? 0.711 4.143 -0.675 1.00 98.50 82 LYS A C 1
ATOM 637 O O . LYS A 1 82 ? 0.124 3.935 -1.733 1.00 98.50 82 LYS A O 1
ATOM 642 N N . MET A 1 83 ? 1.460 3.199 -0.103 1.00 98.56 83 MET A N 1
ATOM 643 C CA . MET A 1 83 ? 1.683 1.891 -0.727 1.00 98.56 83 MET A CA 1
ATOM 644 C C . MET A 1 83 ? 0.425 1.018 -0.769 1.00 98.56 83 MET A C 1
ATOM 646 O O . MET A 1 83 ? 0.222 0.315 -1.759 1.00 98.56 83 MET A O 1
ATOM 650 N N . ALA A 1 84 ? -0.400 1.037 0.279 1.00 98.19 84 ALA A N 1
ATOM 651 C CA . ALA A 1 84 ? -1.588 0.192 0.384 1.00 98.19 84 ALA A CA 1
ATOM 652 C C . ALA A 1 84 ? -2.801 0.771 -0.361 1.00 98.19 84 ALA A C 1
ATOM 654 O O . ALA A 1 84 ? -3.480 0.037 -1.076 1.00 98.19 84 ALA A O 1
ATOM 655 N N . MET A 1 85 ? -3.058 2.075 -0.221 1.00 98.44 85 MET A N 1
ATOM 656 C CA . MET A 1 85 ? -4.281 2.737 -0.688 1.00 98.44 85 MET A CA 1
ATOM 657 C C . MET A 1 85 ? -4.071 3.502 -1.993 1.00 98.44 85 MET A C 1
ATOM 659 O O . MET A 1 85 ? -4.771 3.219 -2.965 1.00 98.44 85 MET A O 1
ATOM 663 N N . ASP A 1 86 ? -3.086 4.403 -2.054 1.00 97.81 86 ASP A N 1
ATOM 664 C CA . ASP A 1 86 ? -2.903 5.287 -3.216 1.00 97.81 86 ASP A CA 1
ATOM 665 C C . ASP A 1 86 ? -2.334 4.522 -4.422 1.00 97.81 86 ASP A C 1
ATOM 667 O O . ASP A 1 86 ? -2.874 4.545 -5.531 1.00 97.81 86 ASP A O 1
ATOM 671 N N . TRP A 1 87 ? -1.240 3.789 -4.207 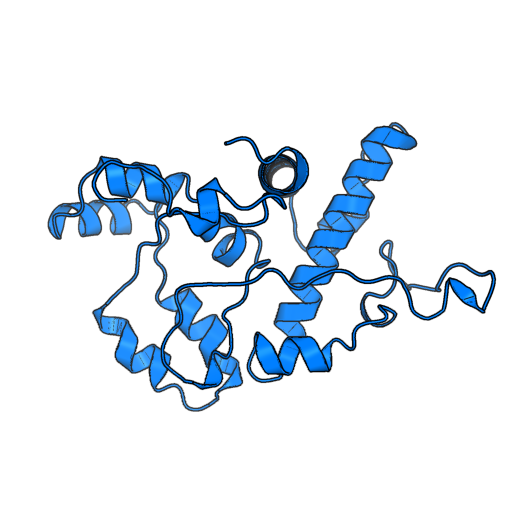1.00 98.38 87 TRP A N 1
ATOM 672 C CA . TRP A 1 87 ? -0.497 3.116 -5.273 1.00 98.38 87 TRP A CA 1
ATOM 673 C C . TRP A 1 87 ? -0.863 1.644 -5.436 1.00 98.38 87 TRP A C 1
ATOM 675 O O . TRP A 1 87 ? -0.466 1.036 -6.432 1.00 98.38 87 TRP A O 1
ATOM 685 N N . LYS A 1 88 ? -1.642 1.066 -4.510 1.00 98.31 88 LYS A N 1
ATOM 686 C CA . LYS A 1 88 ? -2.082 -0.344 -4.532 1.00 98.31 88 LYS A CA 1
ATOM 687 C C . LYS A 1 88 ? -0.920 -1.317 -4.830 1.00 98.31 88 LYS A C 1
ATOM 689 O O . LYS A 1 88 ? -1.046 -2.205 -5.673 1.00 98.31 88 LYS A O 1
ATOM 694 N N . LEU A 1 89 ? 0.226 -1.092 -4.182 1.00 98.44 89 LEU A N 1
ATOM 695 C CA . LEU A 1 89 ? 1.442 -1.909 -4.295 1.00 98.44 89 LEU A CA 1
ATOM 696 C C . LEU A 1 89 ? 1.544 -2.943 -3.177 1.00 98.44 89 LEU A C 1
ATOM 698 O O . LEU A 1 89 ? 2.011 -4.054 -3.413 1.00 98.44 89 LEU A O 1
ATOM 702 N N . ALA A 1 90 ? 1.165 -2.554 -1.960 1.00 98.62 90 ALA A N 1
ATOM 703 C CA . ALA A 1 90 ? 1.213 -3.421 -0.796 1.00 98.62 90 ALA A CA 1
ATOM 704 C C . ALA A 1 90 ? -0.086 -4.227 -0.684 1.00 98.62 90 ALA A C 1
ATOM 706 O O . ALA A 1 90 ? -1.173 -3.692 -0.906 1.00 98.62 90 ALA A O 1
ATOM 707 N N . LEU A 1 91 ? 0.046 -5.500 -0.320 1.00 98.69 91 LEU A N 1
ATOM 708 C CA . LEU A 1 91 ? -1.042 -6.460 -0.161 1.00 98.69 91 LEU A CA 1
ATOM 709 C C . LEU A 1 91 ? -0.938 -7.156 1.210 1.00 98.69 91 LEU A C 1
ATOM 711 O O . LEU A 1 91 ? 0.180 -7.357 1.699 1.00 98.69 91 LEU A O 1
ATOM 715 N N . PRO A 1 92 ? -2.062 -7.524 1.847 1.00 98.44 92 PRO A N 1
ATOM 716 C CA . PRO A 1 92 ? -2.054 -8.246 3.118 1.00 98.44 92 PRO A CA 1
ATOM 717 C C . PRO A 1 92 ? -1.441 -9.642 2.956 1.00 98.44 92 PRO A C 1
ATOM 719 O O . PRO A 1 92 ? -1.540 -10.250 1.897 1.00 98.44 92 PRO A O 1
ATOM 722 N N . LEU A 1 93 ? -0.829 -10.179 4.012 1.00 98.50 93 LEU A N 1
ATOM 723 C CA . LEU A 1 93 ? -0.375 -11.573 4.026 1.00 98.50 93 LEU A CA 1
ATOM 724 C C . LEU A 1 93 ? -1.496 -12.491 4.519 1.00 98.50 93 LEU A C 1
ATOM 726 O O . LEU A 1 93 ? -1.956 -12.325 5.645 1.00 98.50 93 LEU A O 1
ATOM 730 N N . HIS A 1 94 ? -1.867 -13.476 3.706 1.00 98.50 94 HIS A N 1
ATOM 731 C CA . HIS A 1 94 ? -2.930 -14.447 3.961 1.00 98.50 94 HIS A CA 1
ATOM 732 C C . HIS A 1 94 ? -4.233 -13.793 4.464 1.00 98.50 94 HIS A C 1
ATOM 734 O O . HIS A 1 94 ? -4.664 -14.060 5.594 1.00 98.50 94 HIS A O 1
ATOM 740 N N . PRO A 1 95 ? -4.859 -12.897 3.667 1.00 98.25 95 PRO A N 1
ATOM 741 C CA . PRO A 1 95 ? -6.109 -12.248 4.061 1.00 98.25 95 PRO A CA 1
ATOM 742 C C . PRO A 1 95 ? -7.226 -13.249 4.395 1.00 98.25 95 PRO A C 1
ATOM 744 O O . PRO A 1 95 ? -8.032 -12.968 5.278 1.00 98.25 95 PRO A O 1
ATOM 747 N N . GLU A 1 96 ? -7.229 -14.437 3.782 1.00 98.06 96 GLU A N 1
ATOM 748 C CA . GLU A 1 96 ? -8.174 -15.537 4.023 1.00 98.06 96 GLU A CA 1
ATOM 749 C C . GLU A 1 96 ? -8.207 -16.042 5.474 1.00 98.06 96 GLU A C 1
ATOM 751 O O . GLU A 1 96 ? -9.174 -16.679 5.887 1.00 98.06 96 GLU A O 1
ATOM 756 N N . TYR A 1 97 ? -7.205 -15.709 6.296 1.00 98.31 97 TYR A N 1
ATOM 757 C CA . TYR A 1 97 ? -7.233 -16.000 7.733 1.00 98.31 97 TYR A CA 1
ATOM 758 C C . TYR A 1 97 ? -8.184 -15.093 8.522 1.00 98.31 97 TYR A C 1
ATOM 760 O O . TYR A 1 97 ? -8.392 -15.333 9.711 1.00 98.31 97 TYR A O 1
ATOM 768 N N . ARG A 1 98 ? -8.772 -14.068 7.885 1.00 98.12 98 ARG A N 1
ATOM 769 C CA . ARG A 1 98 ? -9.818 -13.197 8.458 1.00 98.12 98 ARG A CA 1
ATOM 770 C C . ARG A 1 98 ? -9.381 -12.464 9.731 1.00 98.12 98 ARG A C 1
ATOM 772 O O . ARG A 1 98 ? -10.201 -12.100 10.566 1.00 98.12 98 ARG A O 1
ATOM 779 N N . THR A 1 99 ? -8.078 -12.218 9.874 1.00 97.94 99 THR A N 1
ATOM 780 C CA . THR A 1 99 ? -7.492 -11.490 11.013 1.00 97.94 99 THR A CA 1
ATOM 781 C C . THR A 1 99 ? -7.278 -10.001 10.741 1.00 97.94 99 THR A C 1
ATOM 783 O O . THR A 1 99 ? -6.837 -9.292 11.640 1.00 97.94 99 THR A O 1
ATOM 786 N N . LEU A 1 100 ? -7.563 -9.540 9.514 1.00 97.88 100 LEU A N 1
ATOM 787 C CA . LEU A 1 100 ? -7.271 -8.188 9.021 1.00 97.88 100 LEU A CA 1
ATOM 788 C C . LEU A 1 100 ? -5.820 -7.766 9.347 1.00 97.88 100 LEU A C 1
ATOM 790 O O . LEU A 1 100 ? -5.586 -6.845 10.135 1.00 97.88 100 LEU A O 1
ATOM 794 N N . PRO A 1 101 ? -4.811 -8.454 8.777 1.00 98.12 101 PRO A N 1
ATOM 795 C CA . PRO A 1 101 ? -3.413 -8.264 9.154 1.00 98.12 101 PRO A CA 1
ATOM 796 C C . PRO A 1 101 ? -2.931 -6.842 8.844 1.00 98.12 101 PRO A C 1
ATOM 798 O O . PRO A 1 101 ? -3.224 -6.300 7.785 1.00 98.12 101 PRO A O 1
ATOM 801 N N . MET A 1 102 ? -2.129 -6.250 9.733 1.00 98.44 102 MET A N 1
ATOM 802 C CA . MET A 1 102 ? -1.614 -4.873 9.585 1.00 98.44 102 MET A CA 1
ATOM 803 C C . MET A 1 102 ? -0.160 -4.800 9.086 1.00 98.44 102 MET A C 1
ATOM 805 O O . MET A 1 102 ? 0.431 -3.724 9.027 1.00 98.44 102 MET A O 1
ATOM 809 N N . VAL A 1 103 ? 0.433 -5.942 8.720 1.00 98.44 103 VAL A N 1
ATOM 810 C CA . VAL A 1 103 ? 1.751 -6.021 8.069 1.00 98.44 103 VAL A CA 1
ATOM 811 C C . VAL A 1 103 ? 1.547 -6.494 6.637 1.00 98.44 103 VAL A C 1
ATOM 813 O O . VAL A 1 103 ? 1.117 -7.624 6.411 1.00 98.44 103 VAL A O 1
ATOM 816 N N . TRP A 1 104 ? 1.805 -5.601 5.685 1.00 98.69 104 TRP A N 1
ATOM 817 C CA . TRP A 1 104 ? 1.538 -5.808 4.261 1.00 98.69 104 TRP A CA 1
ATOM 818 C C . TRP A 1 104 ? 2.844 -5.900 3.467 1.00 98.69 104 TRP A C 1
ATOM 820 O O . TRP A 1 104 ? 3.885 -5.395 3.891 1.00 98.69 104 TRP A O 1
ATOM 830 N N . TYR A 1 105 ? 2.786 -6.548 2.307 1.00 98.75 105 TYR A N 1
ATOM 831 C CA . TYR A 1 105 ? 3.940 -6.889 1.486 1.00 98.75 105 TYR A CA 1
ATOM 832 C C . TYR A 1 105 ? 3.760 -6.388 0.059 1.00 98.75 105 TYR A C 1
ATOM 834 O O . TYR A 1 105 ? 2.697 -6.535 -0.538 1.00 98.75 105 TYR A O 1
ATOM 842 N N . VAL A 1 106 ? 4.830 -5.837 -0.509 1.00 98.62 106 VAL A N 1
ATOM 843 C CA . VAL A 1 106 ? 4.909 -5.559 -1.945 1.00 98.62 106 VAL A CA 1
ATOM 844 C C . VAL A 1 106 ? 5.420 -6.827 -2.643 1.00 98.62 106 VAL A C 1
ATOM 846 O O . VAL A 1 106 ? 6.470 -7.343 -2.243 1.00 98.62 106 VAL A O 1
ATOM 849 N N . PRO A 1 107 ? 4.716 -7.368 -3.656 1.00 97.88 107 PRO A N 1
ATOM 850 C CA . PRO A 1 107 ? 5.142 -8.591 -4.328 1.00 97.88 107 PRO A CA 1
ATOM 851 C C . PRO A 1 107 ? 6.469 -8.374 -5.081 1.00 97.88 107 PRO A C 1
ATOM 853 O O . PRO A 1 107 ? 6.667 -7.327 -5.696 1.00 97.88 107 PRO A O 1
ATOM 856 N N . PRO A 1 108 ? 7.399 -9.343 -5.073 1.00 96.19 108 PRO A N 1
ATOM 857 C CA . PRO A 1 108 ? 8.702 -9.164 -5.696 1.00 96.19 108 PRO A CA 1
ATOM 858 C C . PRO A 1 108 ? 8.624 -9.291 -7.221 1.00 96.19 108 PRO A C 1
ATOM 860 O O . PRO A 1 108 ? 8.032 -10.229 -7.759 1.00 96.19 108 PRO A O 1
ATOM 863 N N . LEU A 1 109 ? 9.325 -8.404 -7.929 1.00 92.81 109 LEU A N 1
ATOM 864 C CA . LEU A 1 109 ? 9.685 -8.656 -9.324 1.00 92.81 109 LEU A CA 1
ATOM 865 C C . LEU A 1 109 ? 10.701 -9.807 -9.400 1.00 92.81 109 LEU A C 1
ATOM 867 O O . LEU A 1 109 ? 11.497 -10.021 -8.486 1.00 92.81 109 LEU A O 1
ATOM 871 N N . SER A 1 110 ? 10.705 -10.535 -10.515 1.00 88.56 110 SER A N 1
ATOM 872 C CA . SER A 1 110 ? 11.690 -11.589 -10.785 1.00 88.56 110 SER A CA 1
ATOM 873 C C . SER A 1 110 ? 12.230 -11.489 -12.214 1.00 88.56 110 SER A C 1
ATOM 875 O O . SER A 1 110 ? 11.687 -10.738 -13.020 1.00 88.56 110 SER A O 1
ATOM 877 N N . PRO A 1 111 ? 13.332 -12.174 -12.561 1.00 82.69 111 PRO A N 1
ATOM 878 C CA . PRO A 1 111 ? 13.786 -12.230 -13.947 1.00 82.69 111 PRO A CA 1
ATOM 879 C C . PRO A 1 111 ? 12.708 -12.815 -14.870 1.00 82.69 111 PRO A C 1
ATOM 881 O O . PRO A 1 111 ? 11.901 -13.635 -14.436 1.00 82.69 111 PRO A O 1
ATOM 884 N N . ILE A 1 112 ? 12.716 -12.429 -16.145 1.00 73.12 112 ILE A N 1
ATOM 885 C CA . ILE A 1 112 ? 11.818 -12.993 -17.163 1.00 73.12 112 ILE A CA 1
ATOM 886 C C . ILE A 1 112 ? 12.285 -14.413 -17.511 1.00 73.12 112 ILE A C 1
ATOM 888 O O . ILE A 1 112 ? 13.473 -14.632 -17.756 1.00 73.12 112 ILE A O 1
ATOM 892 N N . GLN A 1 113 ? 11.353 -15.368 -17.536 1.00 64.19 113 GLN A N 1
ATOM 893 C CA . GLN A 1 113 ? 11.607 -16.806 -17.680 1.00 64.19 113 GLN A CA 1
ATOM 894 C C . GLN A 1 113 ? 12.337 -17.171 -18.987 1.00 64.19 113 GLN A C 1
ATOM 896 O O . GLN A 1 113 ? 13.113 -18.119 -19.000 1.00 64.19 113 GLN A O 1
ATOM 901 N N . SER A 1 114 ? 12.140 -16.401 -20.062 1.00 54.34 114 SER A N 1
ATOM 902 C CA . SER A 1 114 ? 12.664 -16.671 -21.412 1.00 54.34 114 SER A CA 1
ATOM 903 C C . SER A 1 114 ? 13.854 -15.801 -21.843 1.00 54.34 114 SER A C 1
ATOM 905 O O . SER A 1 114 ? 14.421 -16.038 -22.910 1.00 54.34 114 SER A O 1
ATOM 907 N N . TYR A 1 115 ? 14.293 -14.834 -21.025 1.00 51.41 115 TYR A N 1
ATOM 908 C CA . TYR A 1 115 ? 15.425 -13.962 -21.387 1.00 51.41 115 TYR A CA 1
ATOM 909 C C . TYR A 1 115 ? 16.773 -14.710 -21.390 1.00 51.41 115 TYR A C 1
ATOM 911 O O . TYR A 1 115 ? 17.725 -14.253 -22.018 1.00 51.41 115 TYR A O 1
ATOM 919 N N . ALA A 1 116 ? 16.855 -15.858 -20.705 1.00 50.62 116 ALA A N 1
ATOM 920 C CA . ALA A 1 116 ? 18.056 -16.693 -20.662 1.00 50.62 116 ALA A CA 1
ATOM 921 C C . ALA A 1 116 ? 18.189 -17.639 -21.873 1.00 50.62 116 ALA A C 1
ATOM 923 O O . ALA A 1 116 ? 19.312 -17.905 -22.293 1.00 50.62 116 ALA A O 1
ATOM 924 N N . ASP A 1 117 ? 17.074 -18.088 -22.465 1.00 50.06 117 ASP A N 1
ATOM 925 C CA . ASP A 1 117 ? 17.090 -19.204 -23.426 1.00 50.06 117 ASP A CA 1
ATOM 926 C C . ASP A 1 117 ? 16.800 -18.796 -24.884 1.00 50.06 117 ASP A C 1
ATOM 928 O O . ASP A 1 117 ? 17.200 -19.510 -25.801 1.00 50.06 117 ASP A O 1
ATOM 932 N N . ALA A 1 118 ? 16.123 -17.665 -25.136 1.00 49.78 118 ALA A N 1
ATOM 933 C CA . ALA A 1 118 ? 15.534 -17.389 -26.458 1.00 49.78 118 ALA A CA 1
ATOM 934 C C . ALA A 1 118 ? 16.145 -16.218 -27.253 1.00 49.78 118 ALA A C 1
ATOM 936 O O . ALA A 1 118 ? 15.755 -16.007 -28.399 1.00 49.78 118 ALA A O 1
ATOM 937 N N . GLY A 1 119 ? 17.080 -15.441 -26.693 1.00 48.69 119 GLY A N 1
ATOM 938 C CA . GLY A 1 119 ? 17.791 -14.381 -27.434 1.00 48.69 119 GLY A CA 1
ATOM 939 C C . GLY A 1 119 ? 16.912 -13.279 -28.058 1.00 48.69 119 GLY A C 1
ATOM 940 O O . GLY A 1 119 ? 17.390 -12.539 -28.915 1.00 48.69 119 GLY A O 1
ATOM 941 N N . GLY A 1 120 ? 15.644 -13.159 -27.651 1.00 52.88 120 GLY A N 1
ATOM 942 C CA . GLY A 1 120 ? 14.676 -12.206 -28.194 1.00 52.88 120 GLY A CA 1
ATOM 943 C C . GLY A 1 120 ? 13.951 -11.424 -27.100 1.00 52.88 120 GLY A C 1
ATOM 944 O O . GLY A 1 120 ? 13.799 -11.901 -25.975 1.00 52.88 120 GLY A O 1
ATOM 945 N N . LEU A 1 121 ? 13.502 -10.213 -27.439 1.00 52.0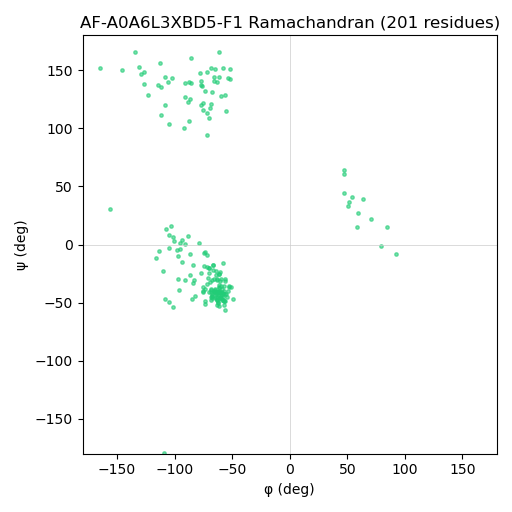0 121 LEU A N 1
ATOM 946 C CA . LEU A 1 121 ? 12.630 -9.418 -26.575 1.00 52.00 121 LEU A CA 1
ATOM 947 C C . LEU A 1 121 ? 11.261 -10.115 -26.480 1.00 52.00 121 LEU A C 1
ATOM 949 O O . LEU A 1 121 ? 10.719 -10.489 -27.524 1.00 52.00 121 LEU A O 1
ATOM 953 N N . PRO A 1 122 ? 10.690 -10.307 -25.275 1.00 52.31 122 PRO A N 1
ATOM 954 C CA . PRO A 1 122 ? 9.324 -10.800 -25.157 1.00 52.31 122 PRO A CA 1
ATOM 955 C C . PRO A 1 122 ? 8.388 -9.864 -25.925 1.00 52.31 122 PRO A C 1
ATOM 957 O O . PRO A 1 122 ? 8.440 -8.648 -25.747 1.00 52.31 122 PRO A O 1
ATOM 960 N N . GLN A 1 123 ? 7.554 -10.434 -26.794 1.00 52.03 123 GLN A N 1
ATOM 961 C CA . GLN A 1 123 ? 6.470 -9.690 -27.421 1.00 52.03 123 GLN A CA 1
ATOM 962 C C . GLN A 1 123 ? 5.423 -9.406 -26.344 1.00 52.03 123 GLN A C 1
ATOM 964 O O . GLN A 1 123 ? 4.763 -10.321 -25.857 1.00 52.03 123 GLN A O 1
ATOM 969 N N . SER A 1 124 ? 5.317 -8.148 -25.936 1.00 56.72 124 SER A N 1
ATOM 970 C CA . SER A 1 124 ? 4.150 -7.615 -25.244 1.00 56.72 124 SER A CA 1
ATOM 971 C C . SER A 1 124 ? 3.380 -6.740 -26.222 1.00 56.72 124 SER A C 1
ATOM 973 O O . SER A 1 124 ? 3.984 -5.971 -26.969 1.00 56.72 124 SER A O 1
ATOM 975 N N . ASP A 1 125 ? 2.052 -6.823 -26.191 1.00 59.22 125 ASP A N 1
ATOM 976 C CA . ASP A 1 125 ? 1.196 -5.897 -26.942 1.00 59.22 125 ASP A CA 1
ATOM 977 C C . ASP A 1 125 ? 1.293 -4.453 -26.395 1.00 59.22 125 ASP A C 1
ATOM 979 O O . ASP A 1 125 ? 0.928 -3.502 -27.083 1.00 59.22 125 ASP A O 1
ATOM 983 N N . GLY A 1 126 ? 1.807 -4.287 -25.165 1.00 62.97 126 GLY A N 1
ATOM 984 C CA . GLY A 1 126 ? 2.033 -3.004 -24.491 1.00 62.97 126 GLY A CA 1
ATOM 985 C C . GLY A 1 126 ? 3.508 -2.612 -24.349 1.00 62.97 126 GLY A C 1
ATOM 986 O O . GLY A 1 126 ? 4.417 -3.332 -24.767 1.00 62.97 126 GLY A O 1
ATOM 987 N N . VAL A 1 127 ? 3.742 -1.452 -23.726 1.00 73.81 127 VAL A N 1
ATOM 988 C CA . VAL A 1 127 ? 5.083 -0.869 -23.503 1.00 73.81 127 VAL A CA 1
ATOM 989 C C . VAL A 1 127 ? 5.883 -1.660 -22.463 1.00 73.81 127 VAL A C 1
ATOM 991 O O . VAL A 1 127 ? 7.114 -1.713 -22.507 1.00 73.81 127 VAL A O 1
ATOM 994 N N . LEU A 1 128 ? 5.186 -2.292 -21.519 1.00 72.62 128 LEU A N 1
ATOM 995 C CA . LEU A 1 128 ? 5.797 -3.086 -20.463 1.00 72.62 128 LEU A CA 1
ATOM 996 C C . LEU A 1 128 ? 5.937 -4.554 -20.878 1.00 72.62 128 LEU A C 1
ATOM 998 O O . LEU A 1 128 ? 4.984 -5.122 -21.410 1.00 72.62 128 LEU A O 1
ATOM 1002 N N . PRO A 1 129 ? 7.072 -5.210 -20.556 1.00 71.50 129 PRO A N 1
ATOM 1003 C CA . PRO A 1 129 ? 7.182 -6.654 -20.710 1.00 71.50 129 PRO A CA 1
ATOM 1004 C C . PRO A 1 129 ? 6.034 -7.362 -19.986 1.00 71.50 129 PRO A C 1
ATOM 1006 O O . PRO A 1 129 ? 5.642 -6.945 -18.894 1.00 71.50 129 PRO A O 1
ATOM 1009 N N . ALA A 1 130 ? 5.535 -8.452 -20.570 1.00 75.56 130 ALA A N 1
ATOM 1010 C CA . ALA A 1 130 ? 4.454 -9.236 -19.984 1.00 75.56 130 ALA A CA 1
ATOM 1011 C C . ALA A 1 130 ? 4.832 -9.678 -18.560 1.00 75.56 130 ALA A C 1
ATOM 1013 O O . ALA A 1 130 ? 5.771 -10.456 -18.371 1.00 75.56 130 ALA A O 1
ATOM 1014 N N . VAL A 1 131 ? 4.116 -9.187 -17.548 1.00 77.88 131 VAL A N 1
ATOM 1015 C CA . VAL A 1 131 ? 4.321 -9.560 -16.133 1.00 77.88 131 VAL A CA 1
ATOM 1016 C C . VAL A 1 131 ? 4.077 -11.056 -15.928 1.00 77.88 131 VAL A C 1
ATOM 1018 O O . VAL A 1 131 ? 4.667 -11.694 -15.062 1.00 77.88 131 VAL A O 1
ATOM 1021 N N . GLU A 1 132 ? 3.267 -11.639 -16.798 1.00 74.25 132 GLU A N 1
ATOM 1022 C CA . GLU A 1 132 ? 2.960 -13.056 -16.893 1.00 74.25 132 GLU A CA 1
ATOM 1023 C C . GLU A 1 132 ? 4.187 -13.893 -17.313 1.00 74.25 132 GLU A C 1
ATOM 1025 O O . GLU A 1 132 ? 4.208 -15.101 -17.098 1.00 74.25 132 GLU A O 1
ATOM 1030 N N . SER A 1 133 ? 5.230 -13.260 -17.867 1.00 78.00 133 SER A N 1
ATOM 1031 C CA . SER A 1 133 ? 6.497 -13.905 -18.249 1.00 78.00 133 SER A CA 1
ATOM 1032 C C . SER A 1 133 ? 7.564 -13.898 -17.144 1.00 78.00 133 SER A C 1
ATOM 1034 O O . SER A 1 133 ? 8.677 -14.392 -17.349 1.00 78.00 133 SER A O 1
ATOM 1036 N N . LEU A 1 134 ? 7.261 -13.328 -15.973 1.00 85.38 134 LEU A N 1
ATOM 1037 C CA . LEU A 1 134 ? 8.157 -13.353 -14.819 1.00 85.38 134 LEU A CA 1
ATOM 1038 C C . LEU A 1 134 ? 8.338 -14.790 -14.303 1.00 85.38 134 LEU A C 1
ATOM 1040 O O . LEU A 1 134 ? 7.408 -15.590 -14.286 1.00 85.38 134 LEU A O 1
ATOM 1044 N N . ARG A 1 135 ? 9.549 -15.118 -13.841 1.00 89.56 135 ARG A N 1
ATOM 1045 C CA . ARG A 1 135 ? 9.909 -16.469 -13.382 1.00 89.56 135 ARG A CA 1
ATOM 1046 C C . ARG A 1 135 ? 9.076 -16.946 -12.190 1.00 89.56 135 ARG A C 1
ATOM 1048 O O . ARG A 1 135 ? 8.831 -18.143 -12.068 1.00 89.56 135 ARG A O 1
ATOM 1055 N N . ILE A 1 136 ? 8.726 -16.055 -11.263 1.00 91.94 136 ILE A N 1
ATOM 1056 C CA . ILE A 1 136 ? 7.866 -16.404 -10.124 1.00 91.94 136 ILE A CA 1
ATOM 1057 C C . ILE A 1 136 ? 6.419 -16.481 -10.628 1.00 91.94 136 ILE A C 1
ATOM 1059 O O . ILE A 1 136 ? 5.905 -15.457 -11.081 1.00 91.94 136 ILE A O 1
ATOM 1063 N N . PRO A 1 137 ? 5.735 -17.637 -10.517 1.00 93.50 137 PRO A N 1
ATOM 1064 C CA . PRO A 1 137 ? 4.350 -17.754 -10.952 1.00 93.50 137 PRO A CA 1
ATOM 1065 C C . PRO A 1 137 ? 3.451 -16.780 -10.191 1.00 93.50 137 PRO A C 1
ATOM 1067 O O . PRO A 1 137 ? 3.420 -16.790 -8.960 1.00 93.50 137 PRO A O 1
ATOM 1070 N N . VAL A 1 138 ? 2.670 -15.973 -10.909 1.00 95.06 138 VAL A N 1
ATOM 1071 C CA . VAL A 1 138 ? 1.774 -14.992 -10.277 1.00 95.06 138 VAL A CA 1
ATOM 1072 C C . VAL A 1 138 ? 0.757 -15.649 -9.344 1.00 95.06 138 VAL A C 1
ATOM 1074 O O . VAL A 1 138 ? 0.486 -15.124 -8.268 1.00 95.06 138 VAL A O 1
ATOM 1077 N N . GLN A 1 139 ? 0.277 -16.847 -9.692 1.00 96.75 139 GLN A N 1
ATOM 1078 C CA . GLN A 1 139 ? -0.646 -17.606 -8.849 1.00 96.75 139 GLN A CA 1
ATOM 1079 C C . GLN A 1 139 ? -0.035 -17.958 -7.486 1.00 96.75 139 GLN A C 1
ATOM 1081 O O . GLN A 1 139 ? -0.735 -17.954 -6.481 1.00 96.75 139 GLN A O 1
ATOM 1086 N N . TYR A 1 140 ? 1.276 -18.219 -7.425 1.00 97.06 140 TYR A N 1
ATOM 1087 C CA . TYR A 1 140 ? 1.957 -18.495 -6.158 1.00 97.06 140 TYR A CA 1
ATOM 1088 C C . TYR A 1 140 ? 1.915 -17.277 -5.225 1.00 97.06 140 TYR A C 1
ATOM 1090 O O . TYR A 1 140 ? 1.648 -17.417 -4.036 1.00 97.06 140 TYR A O 1
ATOM 1098 N N . LEU A 1 141 ? 2.137 -16.078 -5.771 1.00 97.88 141 LEU A N 1
ATOM 1099 C CA . LEU A 1 141 ? 2.037 -14.829 -5.015 1.00 97.88 141 LEU A CA 1
ATOM 1100 C C . LEU A 1 141 ? 0.588 -14.533 -4.610 1.00 97.88 141 LEU A C 1
ATOM 1102 O O . LEU A 1 141 ? 0.350 -14.145 -3.471 1.00 97.88 141 LEU A O 1
ATOM 1106 N N . ALA A 1 142 ? -0.370 -14.766 -5.508 1.00 98.12 142 ALA A N 1
ATOM 1107 C CA . ALA A 1 142 ? -1.790 -14.548 -5.245 1.00 98.12 142 ALA A CA 1
ATOM 1108 C C . ALA A 1 142 ? -2.310 -15.419 -4.094 1.00 98.12 142 ALA A C 1
ATOM 1110 O O . ALA A 1 142 ? -3.011 -14.932 -3.211 1.00 98.12 142 ALA A O 1
ATOM 1111 N N . ASN A 1 143 ? -1.887 -16.685 -4.041 1.00 98.25 143 ASN A N 1
ATOM 1112 C CA . ASN A 1 143 ? -2.232 -17.594 -2.947 1.00 98.25 143 ASN A CA 1
ATOM 1113 C C . ASN A 1 143 ? -1.740 -17.106 -1.573 1.00 98.25 143 ASN A C 1
ATOM 1115 O O . ASN A 1 143 ? -2.286 -17.525 -0.564 1.00 98.25 143 ASN A O 1
ATOM 1119 N N . MET A 1 144 ? -0.704 -16.261 -1.518 1.00 98.12 144 MET A N 1
ATOM 1120 C CA . MET A 1 144 ? -0.192 -15.705 -0.260 1.00 98.12 144 MET A CA 1
ATOM 1121 C C . MET A 1 144 ? -0.727 -14.307 0.046 1.00 98.12 144 MET A C 1
ATOM 1123 O O . MET A 1 144 ? -0.756 -13.928 1.210 1.00 98.12 144 MET A O 1
ATOM 1127 N N . LEU A 1 145 ? -1.054 -13.504 -0.970 1.00 98.44 145 LEU A N 1
ATOM 1128 C CA . LEU A 1 145 ? -1.242 -12.056 -0.805 1.00 98.44 145 LEU A CA 1
ATOM 1129 C C . LEU A 1 145 ? -2.667 -11.564 -1.092 1.00 98.44 145 LEU A C 1
ATOM 1131 O O . LEU A 1 145 ? -2.993 -10.410 -0.825 1.00 98.44 145 LEU A O 1
ATOM 1135 N N . SER A 1 146 ? -3.513 -12.409 -1.673 1.00 98.19 146 SER A N 1
ATOM 1136 C CA . SER A 1 146 ? -4.833 -12.003 -2.170 1.00 98.19 146 SER A CA 1
ATOM 1137 C C . SER A 1 146 ? -5.812 -13.177 -2.252 1.00 98.19 146 SER A C 1
ATOM 1139 O O . SER A 1 146 ? -6.672 -13.204 -3.129 1.00 98.19 146 SER A O 1
ATOM 1141 N N . ALA A 1 147 ? -5.662 -14.174 -1.369 1.00 97.94 147 ALA A N 1
ATOM 1142 C CA . ALA A 1 147 ? -6.522 -15.362 -1.306 1.00 97.94 147 ALA A CA 1
ATOM 1143 C C . ALA A 1 147 ? -6.703 -16.077 -2.668 1.00 97.94 147 ALA A C 1
ATOM 1145 O O . ALA A 1 147 ? -7.760 -16.620 -2.979 1.00 97.94 147 ALA A O 1
ATOM 1146 N N . GLY A 1 148 ? -5.665 -16.056 -3.511 1.00 97.62 148 GLY A N 1
ATOM 1147 C CA . GLY A 1 148 ? -5.664 -16.680 -4.836 1.00 97.62 148 GLY A CA 1
ATOM 1148 C C . GLY A 1 148 ? -6.080 -15.771 -5.998 1.00 97.62 148 GLY A C 1
ATOM 1149 O O . GLY A 1 148 ? -5.883 -16.171 -7.148 1.00 97.62 148 GLY A O 1
ATOM 1150 N N . ASP A 1 149 ? -6.564 -14.549 -5.750 1.00 98.06 149 ASP A N 1
ATOM 1151 C CA . ASP A 1 149 ? -6.874 -13.589 -6.817 1.00 98.06 149 ASP A CA 1
ATOM 1152 C C . ASP A 1 149 ? -5.595 -12.969 -7.401 1.00 98.06 149 ASP A C 1
ATOM 1154 O O . ASP A 1 149 ? -4.853 -12.245 -6.736 1.00 98.06 149 ASP A O 1
ATOM 1158 N N . THR A 1 150 ? -5.316 -13.229 -8.676 1.00 97.62 150 THR A N 1
ATOM 1159 C CA . THR A 1 150 ? -4.122 -12.698 -9.353 1.00 97.62 150 THR A CA 1
ATOM 1160 C C . THR A 1 150 ? -4.218 -11.212 -9.697 1.00 97.62 150 THR A C 1
ATOM 1162 O O . THR A 1 150 ? -3.179 -10.578 -9.898 1.00 97.62 150 THR A O 1
ATOM 1165 N N . GLY A 1 151 ? -5.421 -10.629 -9.731 1.00 97.31 151 GLY A N 1
ATOM 1166 C CA . GLY A 1 151 ? -5.657 -9.243 -10.140 1.00 97.31 151 GLY A CA 1
ATOM 1167 C C . GLY A 1 151 ? -4.846 -8.217 -9.336 1.00 97.31 151 GLY A C 1
ATOM 1168 O O . GLY A 1 151 ? -4.055 -7.474 -9.934 1.00 97.31 151 GLY A O 1
ATOM 1169 N N . PRO A 1 152 ? -4.963 -8.183 -7.994 1.00 98.19 152 PRO A N 1
ATOM 1170 C CA . PRO A 1 152 ? -4.202 -7.266 -7.143 1.00 98.19 152 PRO A CA 1
ATOM 1171 C C . PRO A 1 152 ? -2.682 -7.419 -7.286 1.00 98.19 152 PRO A C 1
ATOM 1173 O O . PRO A 1 152 ? -1.956 -6.423 -7.326 1.00 98.19 152 PRO A O 1
ATOM 1176 N N . VAL A 1 153 ? -2.192 -8.654 -7.432 1.00 97.94 153 VAL A N 1
ATOM 1177 C CA . VAL A 1 153 ? -0.760 -8.939 -7.602 1.00 97.94 153 VAL A CA 1
ATOM 1178 C C . VAL A 1 153 ? -0.251 -8.422 -8.948 1.00 97.94 153 VAL A C 1
ATOM 1180 O O . VAL A 1 153 ? 0.771 -7.734 -8.995 1.00 97.94 153 VAL A O 1
ATOM 1183 N N . LEU A 1 154 ? -0.966 -8.704 -10.043 1.00 96.50 154 LEU A N 1
ATOM 1184 C CA . LEU A 1 154 ? -0.619 -8.200 -11.376 1.00 96.50 154 LEU A CA 1
ATOM 1185 C C . LEU A 1 154 ? -0.607 -6.672 -11.399 1.00 96.50 154 LEU A C 1
ATOM 1187 O O . LEU A 1 154 ? 0.316 -6.083 -11.960 1.00 96.50 154 LEU A O 1
ATOM 1191 N N . ARG A 1 155 ? -1.588 -6.030 -10.754 1.00 97.12 155 ARG A N 1
ATOM 1192 C CA . ARG A 1 155 ? -1.662 -4.569 -10.618 1.00 97.12 155 ARG A CA 1
ATOM 1193 C C . ARG A 1 155 ? -0.406 -4.004 -9.953 1.00 97.12 155 ARG A C 1
ATOM 1195 O O . ARG A 1 155 ? 0.226 -3.113 -10.520 1.00 97.12 155 ARG A O 1
ATOM 1202 N N . ALA A 1 156 ? -0.011 -4.545 -8.800 1.00 97.94 156 ALA A N 1
ATOM 1203 C CA . ALA A 1 156 ? 1.183 -4.102 -8.081 1.00 97.94 156 ALA A CA 1
ATOM 1204 C C . ALA A 1 156 ? 2.468 -4.289 -8.914 1.00 97.94 156 ALA A C 1
ATOM 1206 O O . ALA A 1 156 ? 3.275 -3.364 -9.040 1.00 97.94 156 ALA A O 1
ATOM 1207 N N . LEU A 1 157 ? 2.642 -5.459 -9.542 1.00 96.50 157 LEU A N 1
ATOM 1208 C CA . LEU A 1 157 ? 3.812 -5.763 -10.375 1.00 96.50 157 LEU A CA 1
ATOM 1209 C C . LEU A 1 157 ? 3.897 -4.865 -11.619 1.00 96.50 157 LEU A C 1
ATOM 1211 O O . LEU A 1 157 ? 4.965 -4.309 -11.892 1.00 96.50 157 LEU A O 1
ATOM 1215 N N . LYS A 1 158 ? 2.779 -4.662 -12.333 1.00 95.38 158 LYS A N 1
ATOM 1216 C CA . LYS A 1 158 ? 2.703 -3.764 -13.499 1.00 95.38 158 LYS A CA 1
ATOM 1217 C C . LYS A 1 158 ? 3.064 -2.332 -13.116 1.00 95.38 158 LYS A C 1
ATOM 1219 O O . LYS A 1 158 ? 3.879 -1.717 -13.797 1.00 95.38 158 LYS A O 1
ATOM 1224 N N . ARG A 1 159 ? 2.560 -1.825 -11.985 1.00 97.44 159 ARG A N 1
ATOM 1225 C CA . ARG A 1 159 ? 2.892 -0.479 -11.482 1.00 97.44 159 ARG A CA 1
ATOM 1226 C C . ARG A 1 159 ? 4.374 -0.310 -11.139 1.00 97.44 159 ARG A C 1
ATOM 1228 O O . ARG A 1 159 ? 4.973 0.704 -11.495 1.00 97.44 159 ARG A O 1
ATOM 1235 N N . MET A 1 160 ? 5.009 -1.311 -10.525 1.00 96.75 160 MET A N 1
ATOM 1236 C CA . MET A 1 160 ? 6.461 -1.276 -10.293 1.00 96.75 160 MET A CA 1
ATOM 1237 C C . MET A 1 160 ? 7.266 -1.301 -11.600 1.00 96.75 160 MET A C 1
ATOM 1239 O O . MET A 1 160 ? 8.285 -0.617 -11.713 1.00 96.75 160 MET A O 1
ATOM 1243 N N . MET A 1 161 ? 6.823 -2.065 -12.602 1.00 94.44 161 MET A N 1
ATOM 1244 C CA . MET A 1 161 ? 7.462 -2.082 -13.921 1.00 94.44 161 MET A CA 1
ATOM 1245 C C . MET A 1 161 ? 7.267 -0.764 -14.678 1.00 94.44 161 MET A C 1
ATOM 1247 O O . MET A 1 161 ? 8.233 -0.273 -15.262 1.00 94.44 161 MET A O 1
ATOM 1251 N N . ALA A 1 162 ? 6.084 -0.151 -14.587 1.00 95.38 162 ALA A N 1
ATOM 1252 C CA . ALA A 1 162 ? 5.784 1.176 -15.123 1.00 95.38 162 ALA A CA 1
ATOM 1253 C C . ALA A 1 162 ? 6.739 2.241 -14.579 1.00 95.38 162 ALA A C 1
ATOM 1255 O O . ALA A 1 162 ? 7.371 2.955 -15.356 1.00 95.38 162 ALA A O 1
ATOM 1256 N N . MET A 1 163 ? 6.936 2.277 -13.255 1.00 96.62 163 MET A N 1
ATOM 1257 C CA . MET A 1 163 ? 7.905 3.177 -12.624 1.00 96.62 163 MET A CA 1
ATOM 1258 C C . MET A 1 163 ? 9.323 2.955 -13.169 1.00 96.62 163 MET A C 1
ATOM 1260 O O . MET A 1 163 ? 10.011 3.917 -13.507 1.00 96.62 163 MET A O 1
ATOM 1264 N N . ARG A 1 164 ? 9.773 1.698 -13.299 1.00 94.31 164 ARG A N 1
ATOM 1265 C CA . ARG A 1 164 ? 11.106 1.395 -13.853 1.00 94.31 164 ARG A CA 1
ATOM 1266 C C . ARG A 1 164 ? 11.252 1.856 -15.302 1.00 94.31 164 ARG A C 1
ATOM 1268 O O . ARG A 1 164 ? 12.311 2.373 -15.649 1.00 94.31 164 ARG A O 1
ATOM 1275 N N . HIS A 1 165 ? 10.223 1.666 -16.127 1.00 92.94 165 HIS A N 1
ATOM 1276 C CA . HIS A 1 165 ? 10.218 2.115 -17.518 1.00 92.94 165 HIS A CA 1
ATOM 1277 C C . HIS A 1 165 ? 10.310 3.644 -17.604 1.00 92.94 165 HIS A C 1
ATOM 1279 O O . HIS A 1 165 ? 11.221 4.171 -18.238 1.00 92.94 165 HIS A O 1
ATOM 1285 N N . TYR A 1 166 ? 9.435 4.347 -16.885 1.00 95.50 166 TYR A N 1
ATOM 1286 C CA . TYR A 1 166 ? 9.391 5.808 -16.839 1.00 95.50 166 TYR A CA 1
ATOM 1287 C C . TYR A 1 166 ? 10.713 6.425 -16.34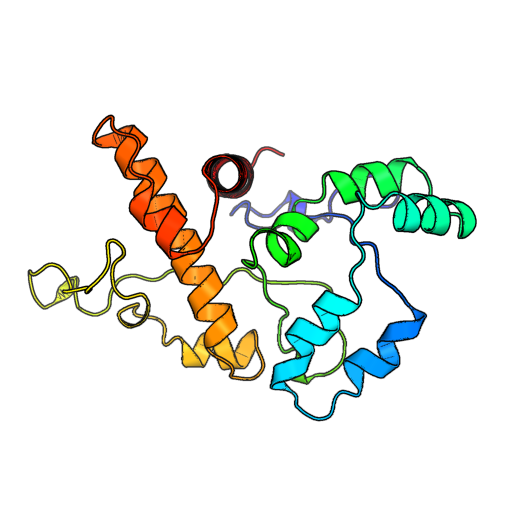9 1.00 95.50 166 TYR A C 1
ATOM 1289 O O . TYR A 1 166 ? 11.296 7.287 -17.003 1.00 95.50 166 TYR A O 1
ATOM 1297 N N . LYS A 1 167 ? 11.281 5.929 -15.241 1.00 96.00 167 LYS A N 1
ATOM 1298 C CA . LYS A 1 167 ? 12.569 6.450 -14.746 1.00 96.00 167 LYS A CA 1
ATOM 1299 C C . LYS A 1 167 ? 13.732 6.120 -15.680 1.00 96.00 167 LYS A C 1
ATOM 1301 O O . LYS A 1 167 ? 14.685 6.897 -15.758 1.00 96.00 167 LYS A O 1
ATOM 1306 N N . ARG A 1 168 ? 13.679 4.999 -16.409 1.00 93.44 168 ARG A N 1
ATOM 1307 C CA . ARG A 1 168 ? 14.680 4.667 -17.432 1.00 93.44 168 ARG A CA 1
ATOM 1308 C C . ARG A 1 168 ? 14.604 5.631 -18.614 1.00 93.44 168 ARG A C 1
ATOM 1310 O O . ARG A 1 168 ? 15.660 6.093 -19.038 1.00 93.44 168 ARG A O 1
ATOM 1317 N N . SER A 1 169 ? 13.410 5.957 -19.113 1.00 93.62 169 SER A N 1
ATOM 1318 C CA . SER A 1 169 ? 13.271 6.898 -20.232 1.00 93.62 169 SER A CA 1
ATOM 1319 C C . SER A 1 169 ? 13.902 8.251 -19.879 1.00 93.62 169 SER A C 1
ATOM 1321 O O . SER A 1 169 ? 14.682 8.801 -20.653 1.00 93.62 169 SER A O 1
ATOM 1323 N N . GLN A 1 170 ? 13.677 8.735 -18.652 1.00 94.31 170 GLN A N 1
ATOM 1324 C CA . GLN A 1 170 ? 14.258 9.994 -18.186 1.00 94.31 170 GLN A CA 1
ATOM 1325 C C . GLN A 1 170 ? 15.786 9.922 -18.036 1.00 94.31 170 GLN A C 1
ATOM 1327 O O . GLN A 1 170 ? 16.497 10.830 -18.456 1.00 94.31 170 GLN A O 1
ATOM 1332 N N . THR A 1 171 ? 16.306 8.857 -17.418 1.00 93.06 171 THR A N 1
ATOM 1333 C CA . THR A 1 171 ? 17.727 8.773 -17.023 1.00 93.06 171 THR A CA 1
ATOM 1334 C C . THR A 1 171 ? 18.661 8.253 -18.111 1.00 93.06 171 THR A C 1
ATOM 1336 O O . THR A 1 171 ? 19.850 8.564 -18.083 1.00 93.06 171 THR A O 1
ATOM 1339 N N . VAL A 1 172 ? 18.152 7.455 -19.050 1.00 91.25 172 VAL A N 1
ATOM 1340 C CA . VAL A 1 172 ? 18.950 6.816 -20.108 1.00 91.25 172 VAL A CA 1
ATOM 1341 C C . VAL A 1 172 ? 18.675 7.452 -21.463 1.00 91.25 172 VAL A C 1
ATOM 1343 O O . VAL A 1 172 ? 19.610 7.748 -22.200 1.00 91.25 172 VAL A O 1
ATOM 1346 N N . GLU A 1 173 ? 17.402 7.653 -21.798 1.00 89.56 173 GLU A N 1
ATOM 1347 C CA . GLU A 1 173 ? 16.985 8.126 -23.124 1.00 89.56 173 GLU A CA 1
ATOM 1348 C C . GLU A 1 173 ? 16.840 9.654 -23.171 1.00 89.56 173 GLU A C 1
ATOM 1350 O O . GLU A 1 173 ? 16.806 10.238 -24.251 1.00 89.56 173 GLU A O 1
ATOM 1355 N N . GLY A 1 174 ? 16.800 10.311 -22.006 1.00 92.94 174 GLY A N 1
ATOM 1356 C CA . GLY A 1 174 ? 16.653 11.761 -21.890 1.00 92.94 174 GLY A CA 1
ATOM 1357 C C . GLY A 1 174 ? 15.263 12.265 -22.280 1.00 92.94 174 GLY A C 1
ATOM 1358 O O . GLY A 1 174 ? 15.122 13.435 -22.631 1.00 92.94 174 GLY A O 1
ATOM 1359 N N . VAL A 1 175 ? 14.245 11.396 -22.240 1.00 94.19 175 VAL A N 1
ATOM 1360 C CA . VAL A 1 175 ? 12.859 11.721 -22.609 1.00 94.19 175 VAL A CA 1
ATOM 1361 C C . VAL A 1 175 ? 11.881 11.350 -21.496 1.00 94.19 175 VAL A C 1
ATOM 1363 O O . VAL A 1 175 ? 12.076 10.375 -20.768 1.00 94.19 175 VAL A O 1
ATOM 1366 N N . THR A 1 176 ? 10.791 12.102 -21.380 1.00 94.00 176 THR A N 1
ATOM 1367 C CA . THR A 1 176 ? 9.682 11.764 -20.479 1.00 94.00 176 THR A CA 1
ATOM 1368 C C . THR A 1 176 ? 8.661 10.933 -21.249 1.00 94.00 176 THR A C 1
ATOM 1370 O O . THR A 1 176 ? 7.889 11.477 -22.034 1.00 94.00 176 THR A O 1
ATOM 1373 N N . ASP A 1 177 ? 8.688 9.613 -21.061 1.00 93.19 177 ASP A N 1
ATOM 1374 C CA . ASP A 1 177 ? 7.738 8.690 -21.685 1.00 93.19 177 ASP A CA 1
ATOM 1375 C C . ASP A 1 177 ? 6.701 8.211 -20.665 1.00 93.19 177 ASP A C 1
ATOM 1377 O O . ASP A 1 177 ? 6.977 7.352 -19.822 1.00 93.19 177 ASP A O 1
ATOM 1381 N N . THR A 1 178 ? 5.494 8.766 -20.756 1.00 95.44 178 THR A N 1
ATOM 1382 C CA . THR A 1 178 ? 4.388 8.510 -19.826 1.00 95.44 178 THR A CA 1
ATOM 1383 C C . THR A 1 178 ? 3.540 7.294 -20.195 1.00 95.44 178 THR A C 1
ATOM 1385 O O . THR A 1 178 ? 2.731 6.852 -19.382 1.00 95.44 178 THR A O 1
ATOM 1388 N N . ARG A 1 179 ? 3.743 6.678 -21.369 1.00 94.44 179 ARG A N 1
ATOM 1389 C CA . ARG A 1 179 ? 2.852 5.619 -21.882 1.00 94.44 179 ARG A CA 1
ATOM 1390 C C . ARG A 1 179 ? 2.693 4.450 -20.907 1.00 94.44 179 ARG A C 1
ATOM 1392 O O . ARG A 1 179 ? 1.587 3.972 -20.682 1.00 94.44 179 ARG A O 1
ATOM 1399 N N . ALA A 1 180 ? 3.792 4.015 -20.288 1.00 92.69 180 ALA A N 1
ATOM 1400 C CA . ALA A 1 180 ? 3.780 2.897 -19.343 1.00 92.69 180 ALA A CA 1
ATOM 1401 C C . ALA A 1 180 ? 3.048 3.214 -18.027 1.00 92.69 180 ALA A C 1
ATOM 1403 O O . ALA A 1 180 ? 2.482 2.310 -17.416 1.00 92.69 180 ALA A O 1
ATOM 1404 N N . ILE A 1 181 ? 3.084 4.469 -17.564 1.00 96.00 181 ILE A N 1
ATOM 1405 C CA . ILE A 1 181 ? 2.427 4.879 -16.313 1.00 96.00 181 ILE A CA 1
ATOM 1406 C C . ILE A 1 181 ? 0.942 5.186 -16.548 1.00 96.00 181 ILE A C 1
ATOM 1408 O O . ILE A 1 181 ? 0.112 4.826 -15.715 1.00 96.00 181 ILE A O 1
ATOM 1412 N N . GLU A 1 182 ? 0.597 5.711 -17.728 1.00 95.56 182 GLU A N 1
ATOM 1413 C CA . GLU A 1 182 ? -0.783 5.860 -18.202 1.00 95.56 182 GLU A CA 1
ATOM 1414 C C . GLU A 1 182 ? -1.485 4.499 -18.319 1.00 95.56 182 GLU A C 1
ATOM 1416 O O . GLU A 1 182 ? -2.607 4.348 -17.838 1.00 95.56 182 GLU A O 1
ATOM 1421 N N . GLU A 1 183 ? -0.803 3.481 -18.864 1.00 93.19 183 GLU A N 1
ATOM 1422 C CA . GLU A 1 183 ? -1.325 2.109 -19.006 1.00 93.19 183 GLU A CA 1
ATOM 1423 C C . GLU A 1 183 ? -1.779 1.499 -17.664 1.00 93.19 183 GLU A C 1
ATOM 1425 O O . GLU A 1 183 ? -2.726 0.713 -17.616 1.00 93.19 183 GLU A O 1
ATOM 1430 N N . VAL A 1 184 ? -1.140 1.880 -16.552 1.00 95.06 184 VAL A N 1
ATOM 1431 C CA . VAL A 1 184 ? -1.435 1.360 -15.201 1.00 95.06 184 VAL A CA 1
ATOM 1432 C C . VAL A 1 184 ? -2.204 2.349 -14.313 1.00 95.06 184 VAL A C 1
ATOM 1434 O O . VAL A 1 184 ? -2.376 2.104 -13.107 1.00 95.06 184 VAL A O 1
ATOM 1437 N N . GLY A 1 185 ? -2.660 3.459 -14.900 1.00 96.31 185 GLY A N 1
ATOM 1438 C CA . GLY A 1 185 ? -3.439 4.498 -14.232 1.00 96.31 185 GLY A CA 1
ATOM 1439 C C . GLY A 1 185 ? -2.677 5.216 -13.118 1.00 96.31 185 GLY A C 1
ATOM 1440 O O . GLY A 1 185 ? -3.253 5.453 -12.058 1.00 96.31 185 GLY A O 1
ATOM 1441 N N . LEU A 1 186 ? -1.387 5.494 -13.320 1.00 97.69 186 LEU A N 1
ATOM 1442 C CA . LEU A 1 186 ? -0.571 6.314 -12.423 1.00 97.69 186 LEU A CA 1
ATOM 1443 C C . LEU A 1 186 ? -0.254 7.668 -13.065 1.00 97.69 186 LEU A C 1
ATOM 1445 O O . LEU A 1 186 ? -0.010 7.752 -14.267 1.00 97.69 186 LEU A O 1
ATOM 1449 N N . THR A 1 187 ? -0.207 8.721 -12.251 1.00 97.88 187 THR A N 1
ATOM 1450 C CA . THR A 1 187 ? 0.260 10.048 -12.682 1.00 97.88 187 THR A CA 1
ATOM 1451 C C . THR A 1 187 ? 1.781 10.170 -12.563 1.00 97.88 187 THR A C 1
ATOM 1453 O O . THR A 1 187 ? 2.418 9.440 -11.802 1.00 97.88 187 THR A O 1
ATOM 1456 N N . GLU A 1 188 ? 2.379 11.132 -13.272 1.00 97.56 188 GLU A N 1
ATOM 1457 C CA . GLU A 1 188 ? 3.809 11.449 -13.124 1.00 97.56 188 GLU A CA 1
ATOM 1458 C C . GLU A 1 188 ? 4.166 11.778 -11.667 1.00 97.56 188 GLU A C 1
ATOM 1460 O O . GLU A 1 188 ? 5.152 11.266 -11.144 1.00 97.56 188 GLU A O 1
ATOM 1465 N N . GLU A 1 189 ? 3.326 12.561 -10.980 1.00 97.56 189 GLU A N 1
ATOM 1466 C CA . GLU A 1 189 ? 3.516 12.910 -9.567 1.00 97.56 189 GLU A CA 1
ATOM 1467 C C . GLU A 1 189 ? 3.545 11.667 -8.669 1.00 97.56 189 GLU A C 1
ATOM 1469 O O . GLU A 1 189 ? 4.456 11.516 -7.854 1.00 97.56 189 GLU A O 1
ATOM 1474 N N . GLN A 1 190 ? 2.600 10.737 -8.858 1.00 97.69 190 GLN A N 1
ATOM 1475 C CA . GLN A 1 190 ? 2.578 9.483 -8.106 1.00 97.69 190 GLN A CA 1
ATOM 1476 C C . GLN A 1 190 ? 3.839 8.656 -8.357 1.00 97.69 190 GLN A C 1
ATOM 1478 O O . GLN A 1 190 ? 4.377 8.070 -7.425 1.00 97.69 190 GLN A O 1
ATOM 1483 N N . VAL A 1 191 ? 4.332 8.611 -9.595 1.00 97.44 191 VAL A N 1
ATOM 1484 C CA . VAL A 1 191 ? 5.508 7.808 -9.960 1.00 97.44 191 VAL A CA 1
ATOM 1485 C C . VAL A 1 191 ? 6.801 8.425 -9.431 1.00 97.44 191 VAL A C 1
ATOM 1487 O O . VAL A 1 191 ? 7.676 7.695 -8.961 1.00 97.44 191 VAL A O 1
ATOM 1490 N N . GLU A 1 192 ? 6.929 9.751 -9.458 1.00 97.69 192 GLU A N 1
ATOM 1491 C CA . GLU A 1 192 ? 8.056 10.449 -8.832 1.00 97.69 192 GLU A CA 1
ATOM 1492 C C . GLU A 1 192 ? 8.040 10.272 -7.307 1.00 97.69 192 GLU A C 1
ATOM 1494 O O . GLU A 1 192 ? 9.084 10.032 -6.694 1.00 97.69 192 GLU A O 1
ATOM 1499 N N . GLU A 1 193 ? 6.859 10.297 -6.683 1.00 97.88 193 GLU A N 1
ATOM 1500 C CA . GLU A 1 193 ? 6.717 10.014 -5.256 1.00 97.88 193 GLU A CA 1
ATOM 1501 C C . GLU A 1 193 ? 7.039 8.545 -4.929 1.00 97.88 193 GLU A C 1
ATOM 1503 O O . GLU A 1 193 ? 7.818 8.275 -4.011 1.00 97.88 193 GLU A O 1
ATOM 1508 N N . MET A 1 194 ? 6.539 7.589 -5.717 1.00 98.12 194 MET A N 1
ATOM 1509 C CA . MET A 1 194 ? 6.912 6.175 -5.610 1.00 98.12 194 MET A CA 1
ATOM 1510 C C . MET A 1 194 ? 8.430 6.000 -5.708 1.00 98.12 194 MET A C 1
ATOM 1512 O O . MET A 1 194 ? 9.016 5.300 -4.886 1.00 98.12 194 MET A O 1
ATOM 1516 N N . TYR A 1 195 ? 9.089 6.660 -6.665 1.00 97.50 195 TYR A N 1
ATOM 1517 C CA . TYR A 1 195 ? 10.543 6.597 -6.818 1.00 97.50 195 TYR A CA 1
ATOM 1518 C C . TYR A 1 195 ? 11.274 7.174 -5.598 1.00 97.50 195 TYR A C 1
ATOM 1520 O O . TYR A 1 195 ? 12.228 6.568 -5.103 1.00 97.50 195 TYR A O 1
ATOM 1528 N N . ARG A 1 196 ? 10.802 8.303 -5.058 1.00 97.50 196 ARG A N 1
ATOM 1529 C CA . ARG A 1 196 ? 11.335 8.885 -3.819 1.00 97.50 196 ARG A CA 1
ATOM 1530 C C . ARG A 1 196 ? 11.263 7.889 -2.656 1.00 97.50 196 ARG A C 1
ATOM 1532 O O . ARG A 1 196 ? 12.268 7.686 -1.979 1.00 97.50 196 ARG A O 1
ATOM 1539 N N . TYR A 1 197 ? 10.118 7.248 -2.433 1.00 97.50 197 TYR A N 1
ATOM 1540 C CA . TYR A 1 197 ? 9.950 6.325 -1.305 1.00 97.50 197 TYR A CA 1
ATOM 1541 C C . TYR A 1 197 ? 10.636 4.969 -1.519 1.00 97.50 197 TYR A C 1
ATOM 1543 O O . TYR A 1 197 ? 11.234 4.448 -0.583 1.00 97.50 197 TYR A O 1
ATOM 1551 N N . LEU A 1 198 ? 10.574 4.397 -2.724 1.00 97.19 198 LEU A N 1
ATOM 1552 C CA . LEU A 1 198 ? 11.023 3.026 -3.000 1.00 97.19 198 LEU A CA 1
ATOM 1553 C C . LEU A 1 198 ? 12.488 2.927 -3.442 1.00 97.19 198 LEU A C 1
ATOM 1555 O O . LEU A 1 198 ? 13.120 1.902 -3.202 1.00 97.19 198 LEU A O 1
ATOM 1559 N N . ALA A 1 199 ? 13.027 3.951 -4.113 1.00 95.69 199 ALA A N 1
ATOM 1560 C CA . ALA A 1 199 ? 14.389 3.920 -4.650 1.00 95.69 199 ALA A CA 1
ATOM 1561 C C . ALA A 1 199 ? 15.371 4.755 -3.820 1.00 95.69 199 ALA A C 1
ATOM 1563 O O . ALA A 1 199 ? 16.435 4.256 -3.459 1.00 95.69 199 ALA A O 1
ATOM 1564 N N . VAL A 1 200 ? 15.026 6.010 -3.505 1.00 95.62 200 VAL A N 1
ATOM 1565 C CA . VAL A 1 200 ? 15.869 6.859 -2.639 1.00 95.62 200 VAL A CA 1
ATOM 1566 C C . VAL A 1 200 ? 15.747 6.389 -1.187 1.00 95.62 200 VAL A C 1
ATOM 1568 O O . VAL A 1 200 ? 16.753 6.104 -0.531 1.00 95.62 200 VAL A O 1
ATOM 1571 N N . SER A 1 201 ? 14.500 6.200 -0.737 1.00 93.44 201 SER A N 1
ATOM 1572 C CA . SER A 1 201 ? 14.140 5.547 0.525 1.00 93.44 201 SER A CA 1
ATOM 1573 C C . SER A 1 201 ? 14.829 6.148 1.755 1.00 93.44 201 SER A C 1
ATOM 1575 O O . SER A 1 201 ? 15.284 5.405 2.630 1.00 93.44 201 SER A O 1
ATOM 1577 N N . ASP A 1 202 ? 14.940 7.477 1.813 1.00 93.50 202 ASP A N 1
ATOM 1578 C CA . ASP A 1 202 ? 15.522 8.196 2.955 1.00 93.50 202 ASP A CA 1
ATOM 1579 C C . ASP A 1 202 ? 14.889 7.780 4.294 1.00 93.50 202 ASP A C 1
ATOM 1581 O O . ASP A 1 202 ? 13.742 7.329 4.335 1.00 93.50 202 ASP A O 1
ATOM 1585 N N . TYR A 1 203 ? 15.690 7.882 5.361 1.00 91.19 203 TYR A N 1
ATOM 1586 C CA . TYR A 1 203 ? 15.308 7.512 6.729 1.00 91.19 203 TYR A CA 1
ATOM 1587 C C . TYR A 1 203 ? 14.216 8.429 7.291 1.00 91.19 203 TYR A C 1
ATOM 1589 O O . TYR A 1 203 ? 14.320 9.660 7.080 1.00 91.19 203 TYR A O 1
#

pLDDT: mean 92.75, std 11.94, range [48.69, 98.75]

Solvent-accessible surface area (backbone atoms only — not comparable to full-atom values): 11710 Å² total; per-residue (Å²): 85,98,86,71,47,76,54,69,76,46,74,67,34,87,82,69,80,63,77,80,49,43,77,50,63,48,74,87,45,46,64,63,29,47,62,48,89,54,48,59,48,30,57,60,36,48,54,71,32,47,51,60,56,81,38,70,69,51,47,53,49,40,49,74,74,65,50,54,66,72,56,49,61,40,26,62,66,13,58,43,42,42,32,44,65,76,65,40,34,35,31,36,58,46,35,60,72,45,72,72,61,92,64,63,46,64,76,80,86,58,65,54,64,53,66,84,79,64,87,55,81,76,89,36,102,58,88,55,70,55,73,87,44,29,57,63,58,60,60,65,52,6,53,41,36,30,47,48,41,43,64,64,52,52,50,20,48,51,46,55,49,16,44,53,50,34,55,40,29,43,74,74,72,70,39,89,52,56,66,45,29,54,76,65,74,46,52,71,68,57,42,53,49,48,42,47,58,74,68,69,45,76,133